Protein AF-A0A150GTZ2-F1 (afdb_monomer)

Mean predicted aligned error: 16.06 Å

InterPro domains:
  IPR003690 Transcription termination factor, mitochondrial/chloroplastic [PF02536] (128-217)
  IPR003690 Transcription termination factor, mitochondrial/chloroplastic [PTHR13068] (39-203)
  IPR003690 Transcription termination factor, mitochondrial/chloroplastic [SM00733] (69-99)
  IPR003690 Transcription termination factor, mitochondrial/chloroplastic [SM00733] (104-136)
  IPR003690 Transcription termination factor, mitochondrial/chloroplastic [SM00733] (141-172)
  IPR003690 Transcription termination factor, mitochondrial/chloroplastic [SM00733] (177-204)
  IPR038538 MTERF superfamily, mitochondrial/chloroplastic [G3DSA:1.25.70.10] (48-223)

Structure (mmCIF, N/CA/C/O backbone):
data_AF-A0A150GTZ2-F1
#
_entry.id   AF-A0A150GTZ2-F1
#
loop_
_atom_site.group_PDB
_atom_site.id
_atom_site.type_symbol
_atom_site.label_atom_id
_atom_site.label_alt_id
_atom_site.label_comp_id
_atom_site.label_asym_id
_atom_site.label_entity_id
_atom_site.label_seq_id
_atom_site.pdbx_PDB_ins_code
_atom_site.Cartn_x
_atom_site.Cartn_y
_atom_site.Cartn_z
_atom_site.occupancy
_atom_site.B_iso_or_equiv
_atom_site.auth_seq_id
_atom_site.auth_comp_id
_atom_site.auth_asym_id
_atom_site.auth_atom_id
_atom_site.pdbx_PDB_model_num
ATOM 1 N N . MET A 1 1 ? -29.616 -36.950 -28.180 1.00 41.72 1 MET A N 1
ATOM 2 C CA . MET A 1 1 ? -28.904 -37.175 -29.461 1.00 41.72 1 MET A CA 1
ATOM 3 C C . MET A 1 1 ? -29.553 -36.299 -30.529 1.00 41.72 1 MET A C 1
ATOM 5 O O . MET A 1 1 ? -30.746 -36.069 -30.401 1.00 41.72 1 MET A O 1
ATOM 9 N N . ALA A 1 2 ? -28.769 -35.844 -31.521 1.00 36.00 2 ALA A N 1
ATOM 10 C CA . ALA A 1 2 ? -29.006 -34.748 -32.490 1.00 36.00 2 ALA A CA 1
ATOM 11 C C . ALA A 1 2 ? -28.801 -33.350 -31.868 1.00 36.00 2 ALA A C 1
ATOM 13 O O . ALA A 1 2 ? -29.573 -32.945 -31.013 1.00 36.00 2 ALA A O 1
ATOM 14 N N . SER A 1 3 ? -27.731 -32.579 -32.100 1.00 33.56 3 SER A N 1
ATOM 15 C CA . SER A 1 3 ? -26.780 -32.418 -33.217 1.00 33.56 3 SER A CA 1
ATOM 16 C C . SER A 1 3 ? -27.424 -31.994 -34.533 1.00 33.56 3 SER A C 1
ATOM 18 O O . SER A 1 3 ? -27.755 -32.841 -35.354 1.00 33.56 3 SER A O 1
ATOM 20 N N . THR A 1 4 ? -27.518 -30.679 -34.740 1.00 39.00 4 THR A N 1
ATOM 21 C CA . THR A 1 4 ? -27.472 -30.054 -36.068 1.00 39.00 4 THR A CA 1
ATOM 22 C C . THR A 1 4 ? -26.803 -28.690 -35.964 1.00 39.00 4 THR A C 1
ATOM 24 O O . THR A 1 4 ? -27.296 -27.763 -35.325 1.00 39.00 4 THR A O 1
ATOM 27 N N . SER A 1 5 ? -25.639 -28.618 -36.594 1.00 36.94 5 SER A N 1
ATOM 28 C CA . SER A 1 5 ? -24.871 -27.436 -36.947 1.00 36.94 5 SER A CA 1
ATOM 29 C C . SER A 1 5 ? -25.515 -26.713 -38.136 1.00 36.94 5 SER A C 1
ATOM 31 O O . SER A 1 5 ? -26.018 -27.345 -39.060 1.00 36.94 5 SER A O 1
ATOM 33 N N . GLY A 1 6 ? -25.449 -25.381 -38.146 1.00 34.56 6 GLY A N 1
ATOM 34 C CA . GLY A 1 6 ? -25.858 -24.553 -39.280 1.00 34.56 6 GLY A CA 1
ATOM 35 C C . GLY A 1 6 ? -25.110 -23.225 -39.263 1.00 34.56 6 GLY A C 1
ATOM 36 O O . GLY A 1 6 ? -25.445 -22.329 -38.496 1.00 34.56 6 GLY A O 1
ATOM 37 N N . ARG A 1 7 ? -24.049 -23.133 -40.071 1.00 36.28 7 ARG A N 1
ATOM 38 C CA . ARG A 1 7 ? -23.299 -21.901 -40.362 1.00 36.28 7 ARG A CA 1
ATOM 39 C C . ARG A 1 7 ? -24.082 -21.067 -41.372 1.00 36.28 7 ARG A C 1
ATOM 41 O O . ARG A 1 7 ? -24.625 -21.662 -42.291 1.00 36.28 7 ARG A O 1
ATOM 48 N N . CYS A 1 8 ? -24.012 -19.740 -41.267 1.00 30.05 8 CYS A N 1
ATOM 49 C CA . CYS A 1 8 ? -24.006 -18.794 -42.393 1.00 30.05 8 CYS A CA 1
ATOM 50 C C . CYS A 1 8 ? -23.767 -17.375 -41.847 1.00 30.05 8 CYS A C 1
ATOM 52 O O . CYS A 1 8 ? -24.656 -16.813 -41.222 1.00 30.05 8 CYS A O 1
ATOM 54 N N . SER A 1 9 ? -22.595 -16.784 -42.098 1.00 36.56 9 SER A N 1
ATOM 55 C CA . SER A 1 9 ? -22.432 -15.324 -42.076 1.00 36.56 9 SER A CA 1
ATOM 56 C C . SER A 1 9 ? -21.610 -14.906 -43.284 1.00 36.56 9 SER A C 1
ATOM 58 O O . SER A 1 9 ? -20.526 -15.431 -43.536 1.00 36.56 9 SER A O 1
ATOM 60 N N . ALA A 1 10 ? -22.227 -14.024 -44.060 1.00 36.97 10 ALA A N 1
ATOM 61 C CA . ALA A 1 10 ? -21.852 -13.605 -45.392 1.00 36.97 10 ALA A CA 1
ATOM 62 C C . ALA A 1 10 ? -20.590 -12.733 -45.409 1.00 36.97 10 ALA A C 1
ATOM 64 O O . ALA A 1 10 ? -20.382 -11.880 -44.547 1.00 36.97 10 ALA A O 1
ATOM 65 N N . ALA A 1 11 ? -19.779 -12.940 -46.445 1.00 34.69 11 ALA A N 1
ATOM 66 C CA . ALA A 1 11 ? -18.691 -12.063 -46.837 1.00 34.69 11 ALA A CA 1
ATOM 67 C C . ALA A 1 11 ? -19.258 -10.755 -47.412 1.00 34.69 11 ALA A C 1
ATOM 69 O O . ALA A 1 11 ? -20.099 -10.783 -48.310 1.00 34.69 11 ALA A O 1
ATOM 70 N N . VAL A 1 12 ? -18.783 -9.615 -46.911 1.00 35.97 12 VAL A N 1
ATOM 71 C CA . VAL A 1 12 ? -19.075 -8.295 -47.482 1.00 35.97 12 VAL A CA 1
ATOM 72 C C . VAL A 1 12 ? -17.935 -7.907 -48.419 1.00 35.97 12 VAL A C 1
ATOM 74 O O . VAL A 1 12 ? -16.765 -7.900 -48.037 1.00 35.97 12 VAL A O 1
ATOM 77 N N . ALA A 1 13 ? -18.306 -7.626 -49.665 1.00 33.53 13 ALA A N 1
ATOM 78 C CA . ALA A 1 13 ? -17.432 -7.222 -50.753 1.00 33.53 13 ALA A CA 1
ATOM 79 C C . ALA A 1 13 ? -16.906 -5.787 -50.571 1.00 33.53 13 ALA A C 1
ATOM 81 O O . ALA A 1 13 ? -17.650 -4.879 -50.203 1.00 33.53 13 ALA A O 1
ATOM 82 N N . VAL A 1 14 ? -15.627 -5.584 -50.892 1.00 36.69 14 VAL A N 1
ATOM 83 C CA . VAL A 1 14 ? -14.976 -4.270 -51.001 1.00 36.69 14 VAL A CA 1
ATOM 84 C C . VAL A 1 14 ? -14.947 -3.859 -52.477 1.00 36.69 14 VAL A C 1
ATOM 86 O O . VAL A 1 14 ? -14.470 -4.650 -53.297 1.00 36.69 14 VAL A O 1
ATOM 89 N N . PRO A 1 15 ? -15.384 -2.646 -52.856 1.00 37.16 15 PRO A N 1
ATOM 90 C CA . PRO A 1 15 ? -15.181 -2.153 -54.209 1.00 37.16 15 PRO A CA 1
ATOM 91 C C . PRO A 1 15 ? -13.815 -1.462 -54.356 1.00 37.16 15 PRO A C 1
ATOM 93 O O . PRO A 1 15 ? -13.430 -0.601 -53.566 1.00 37.16 15 PRO A O 1
ATOM 96 N N . ARG A 1 16 ? -13.094 -1.840 -55.418 1.00 38.47 16 ARG A N 1
ATOM 97 C CA . ARG A 1 16 ? -11.964 -1.097 -56.004 1.00 38.47 16 ARG A CA 1
ATOM 98 C C . ARG A 1 16 ? -12.474 0.142 -56.751 1.00 38.47 16 ARG A C 1
ATOM 100 O O . ARG A 1 16 ? -13.572 0.094 -57.304 1.00 38.47 16 ARG A O 1
ATOM 107 N N . PRO A 1 17 ? -11.599 1.138 -56.960 1.00 37.97 17 PRO A N 1
ATOM 108 C CA . PRO A 1 17 ? -11.513 1.710 -58.299 1.00 37.97 17 PRO A CA 1
ATOM 109 C C . PRO A 1 17 ? -10.085 1.773 -58.866 1.00 37.97 17 PRO A C 1
ATOM 111 O O . PRO A 1 17 ? -9.093 1.969 -58.166 1.00 37.97 17 PRO A O 1
ATOM 114 N N . LEU A 1 18 ? -10.053 1.576 -60.184 1.00 34.22 18 LEU A N 1
ATOM 115 C CA . LEU A 1 18 ? -9.001 1.824 -61.178 1.00 34.22 18 LEU A CA 1
ATOM 116 C C . LEU A 1 18 ? -8.757 3.356 -61.235 1.00 34.22 18 LEU A C 1
ATOM 118 O O . LEU A 1 18 ? -9.706 4.106 -61.056 1.00 34.22 18 LEU A O 1
ATOM 122 N N . GLY A 1 19 ? -7.576 3.958 -61.397 1.00 32.97 19 GLY A N 1
ATOM 123 C CA . GLY A 1 19 ? -6.399 3.623 -62.191 1.00 32.97 19 GLY A CA 1
ATOM 124 C C . GLY A 1 19 ? -6.347 4.548 -63.416 1.00 32.97 19 GLY A C 1
ATOM 125 O O . GLY A 1 19 ? -7.017 4.226 -64.378 1.00 32.97 19 GLY A O 1
ATOM 126 N N . HIS A 1 20 ? -5.567 5.645 -63.413 1.00 34.81 20 HIS A N 1
ATOM 127 C CA . HIS A 1 20 ? -5.185 6.381 -64.638 1.00 34.81 20 HIS A CA 1
ATOM 128 C C . HIS A 1 20 ? -3.816 7.097 -64.514 1.00 34.81 20 HIS A C 1
ATOM 130 O O . HIS A 1 20 ? -3.659 8.074 -63.792 1.00 34.81 20 HIS A O 1
ATOM 136 N N . SER A 1 21 ? -2.842 6.529 -65.236 1.00 32.56 21 SER A N 1
ATOM 137 C CA . SER A 1 21 ? -1.736 7.105 -66.030 1.00 32.56 21 SER A CA 1
ATOM 138 C C . SER A 1 21 ? -1.198 8.532 -65.781 1.00 32.56 21 SER A C 1
ATOM 140 O O . SER A 1 21 ? -1.854 9.524 -66.076 1.00 32.56 21 SER A O 1
ATOM 142 N N . ALA A 1 22 ? 0.092 8.561 -65.422 1.00 35.53 22 ALA A N 1
ATOM 143 C CA . ALA A 1 22 ? 1.221 9.342 -65.959 1.00 35.53 22 ALA A CA 1
ATOM 144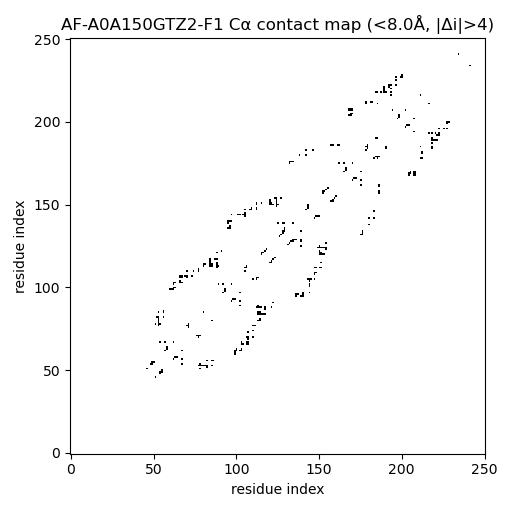 C C . ALA A 1 22 ? 0.999 10.721 -66.618 1.00 35.53 22 ALA A C 1
ATOM 146 O O . ALA A 1 22 ? 0.374 10.820 -67.669 1.00 35.53 22 ALA A O 1
ATOM 147 N N . PHE A 1 23 ? 1.752 11.721 -66.138 1.00 30.48 23 PHE A N 1
ATOM 148 C CA . PHE A 1 23 ? 2.414 12.703 -67.005 1.00 30.48 23 PHE A CA 1
ATOM 149 C C . PHE A 1 23 ? 3.757 13.143 -66.401 1.00 30.48 23 PHE A C 1
ATOM 151 O O . PHE A 1 23 ? 3.827 13.676 -65.296 1.00 30.48 23 PHE A O 1
ATOM 158 N N . SER A 1 24 ? 4.827 12.881 -67.148 1.00 36.16 24 SER A N 1
ATOM 159 C CA . SER A 1 24 ? 6.196 13.329 -66.894 1.00 36.16 24 SER A CA 1
ATOM 160 C C . SER A 1 24 ? 6.373 14.744 -67.442 1.00 36.16 24 SER A C 1
ATOM 162 O O . SER A 1 24 ? 6.012 14.983 -68.593 1.00 36.16 24 SER A O 1
ATOM 164 N N . ARG A 1 25 ? 6.951 15.667 -66.663 1.00 36.06 25 ARG A N 1
ATOM 165 C CA . ARG A 1 25 ? 7.598 16.881 -67.185 1.00 36.06 25 ARG A CA 1
ATOM 166 C C . ARG A 1 25 ? 8.760 17.297 -66.286 1.00 36.06 25 ARG A C 1
ATOM 168 O O . ARG A 1 25 ? 8.572 17.848 -65.207 1.00 36.06 25 ARG A O 1
ATOM 175 N N . SER A 1 26 ? 9.960 17.041 -66.788 1.00 34.59 26 SER A N 1
ATOM 176 C CA . SER A 1 26 ? 11.214 17.648 -66.356 1.00 34.59 26 SER A CA 1
ATOM 177 C C . SER A 1 26 ? 11.210 19.148 -66.664 1.00 34.59 26 SER A C 1
ATOM 179 O O . SER A 1 26 ? 10.893 19.536 -67.789 1.00 34.59 26 SER A O 1
ATOM 181 N N . VAL A 1 27 ? 11.625 19.981 -65.706 1.00 38.03 27 VAL A N 1
ATOM 182 C CA . VAL A 1 27 ? 12.077 21.361 -65.951 1.00 38.03 27 VAL A CA 1
ATOM 183 C C . VAL A 1 27 ? 13.377 21.590 -65.171 1.00 38.03 27 VAL A C 1
ATOM 185 O O . VAL A 1 27 ? 13.519 21.161 -64.030 1.00 38.03 27 VAL A O 1
ATOM 188 N N . LEU A 1 28 ? 14.330 22.193 -65.879 1.00 31.36 28 LEU A N 1
ATOM 189 C CA . LEU A 1 28 ? 15.757 22.407 -65.608 1.00 31.36 28 LEU A CA 1
ATOM 190 C C . LEU A 1 28 ? 16.074 23.373 -64.433 1.00 31.36 28 LEU A C 1
ATOM 192 O O . LEU A 1 28 ? 15.177 24.067 -63.957 1.00 31.36 28 LEU A O 1
ATOM 196 N N . PRO A 1 29 ? 17.348 23.433 -63.973 1.00 41.41 29 PRO A N 1
ATOM 197 C CA . PRO A 1 29 ? 17.761 24.090 -62.730 1.00 41.41 29 PRO A CA 1
ATOM 198 C C . PRO A 1 29 ? 18.139 25.571 -62.910 1.00 41.41 29 PRO A C 1
ATOM 200 O O . PRO A 1 29 ? 18.517 25.993 -64.001 1.00 41.41 29 PRO A O 1
ATOM 203 N N . LEU A 1 30 ? 18.125 26.339 -61.812 1.00 31.08 30 LEU A N 1
ATOM 204 C CA . LEU A 1 30 ? 18.704 27.688 -61.720 1.00 31.08 30 LEU A CA 1
ATOM 205 C C . LEU A 1 30 ? 19.469 27.899 -60.391 1.00 31.08 30 LEU A C 1
ATOM 207 O O . LEU A 1 30 ? 19.269 27.134 -59.446 1.00 31.08 30 LEU A O 1
ATOM 211 N N . PRO A 1 31 ? 20.402 28.873 -60.337 1.00 38.00 31 PRO A N 1
ATOM 212 C CA . PRO A 1 31 ? 21.655 28.739 -59.600 1.00 38.00 31 PRO A CA 1
ATOM 213 C C . PRO A 1 31 ? 21.717 29.519 -58.278 1.00 38.00 31 PRO A C 1
ATOM 215 O O . PRO A 1 31 ? 21.042 30.523 -58.092 1.00 38.00 31 PRO A O 1
ATOM 218 N N . GLY A 1 32 ? 22.666 29.100 -57.433 1.00 32.00 32 GLY A N 1
ATOM 219 C CA . GLY A 1 32 ? 23.564 30.000 -56.703 1.00 32.00 32 GLY A CA 1
ATOM 220 C C . GLY A 1 32 ? 23.032 30.734 -55.467 1.00 32.00 32 GLY A C 1
ATOM 221 O O . GLY A 1 32 ? 22.370 31.756 -55.573 1.00 32.00 32 GLY A O 1
ATOM 222 N N . SER A 1 33 ? 23.518 30.306 -54.297 1.00 32.78 33 SER A N 1
ATOM 223 C CA . SER A 1 33 ? 24.308 31.131 -53.357 1.00 32.78 33 SER A CA 1
ATOM 224 C C . SER A 1 33 ? 23.949 30.875 -51.889 1.00 32.78 33 SER A C 1
ATOM 226 O O . SER A 1 33 ? 22.917 31.292 -51.375 1.00 32.78 33 SER A O 1
ATOM 228 N N . SER A 1 34 ? 24.869 30.178 -51.223 1.00 37.53 34 SER A N 1
ATOM 229 C CA . SER A 1 34 ? 25.405 30.486 -49.897 1.00 37.53 34 SER A CA 1
ATOM 230 C C . SER A 1 34 ? 24.489 31.156 -48.867 1.00 37.53 34 SER A C 1
ATOM 232 O O . SER A 1 34 ? 24.377 32.378 -48.811 1.00 37.53 34 SER A O 1
ATOM 234 N N . ARG A 1 35 ? 24.038 30.356 -47.896 1.00 33.72 35 ARG A N 1
ATOM 235 C CA . ARG A 1 35 ? 24.375 30.534 -46.468 1.00 33.72 35 ARG A CA 1
ATOM 236 C C . ARG A 1 35 ? 23.863 29.330 -45.686 1.00 33.72 35 ARG A C 1
ATOM 238 O O . ARG A 1 35 ? 22.714 29.281 -45.260 1.00 33.72 35 ARG A O 1
ATOM 245 N N . SER A 1 36 ? 24.758 28.366 -45.485 1.00 33.53 36 SER A N 1
ATOM 246 C CA . SER A 1 36 ? 24.580 27.307 -44.498 1.00 33.53 36 SER A CA 1
ATOM 247 C C . SER A 1 36 ? 24.534 27.952 -43.109 1.00 33.53 36 SER A C 1
ATOM 249 O O . SER A 1 36 ? 25.564 28.229 -42.500 1.00 33.53 36 SER A O 1
ATOM 251 N N . ARG A 1 37 ? 23.332 28.265 -42.615 1.00 35.53 37 ARG A N 1
ATOM 252 C CA . ARG A 1 37 ? 23.093 28.323 -41.173 1.00 35.53 37 ARG A CA 1
ATOM 253 C C . ARG A 1 37 ? 22.715 26.917 -40.768 1.00 35.53 37 ARG A C 1
ATOM 255 O O . ARG A 1 37 ? 21.551 26.532 -40.795 1.00 35.53 37 ARG A O 1
ATOM 262 N N . GLN A 1 38 ? 23.746 26.151 -40.453 1.00 41.22 38 GLN A N 1
ATOM 263 C CA . GLN A 1 38 ? 23.625 24.862 -39.810 1.00 41.22 38 GLN A CA 1
ATOM 264 C C . GLN A 1 38 ? 23.049 25.119 -38.416 1.00 41.22 38 GLN A C 1
ATOM 2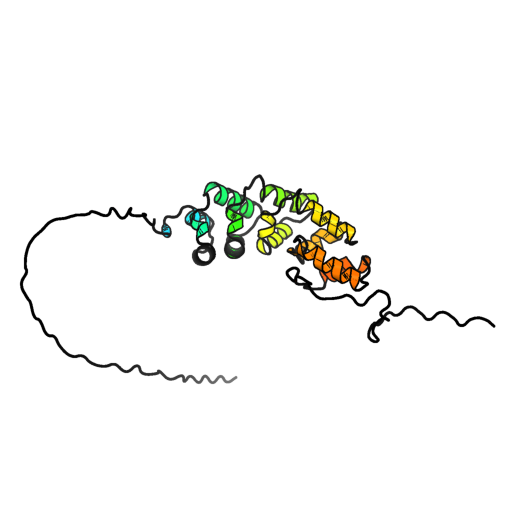66 O O . GLN A 1 38 ? 23.759 25.392 -37.453 1.00 41.22 38 GLN A O 1
ATOM 271 N N . LEU A 1 39 ? 21.721 25.128 -38.336 1.00 41.09 39 LEU A N 1
ATOM 272 C CA . LEU A 1 39 ? 21.021 24.915 -37.085 1.00 41.09 39 LEU A CA 1
ATOM 273 C C . LEU A 1 39 ? 21.366 23.484 -36.689 1.00 41.09 39 LEU A C 1
ATOM 275 O O . LEU A 1 39 ? 20.819 22.527 -37.233 1.00 41.09 39 LEU A O 1
ATOM 279 N N . CYS A 1 40 ? 22.342 23.343 -35.796 1.00 31.61 40 CYS A N 1
ATOM 280 C CA . CYS A 1 40 ? 22.576 22.105 -35.079 1.00 31.61 40 CYS A CA 1
ATOM 281 C C . CYS A 1 40 ? 21.308 21.811 -34.272 1.00 31.61 40 CYS A C 1
ATOM 283 O O . CYS A 1 40 ? 21.186 22.217 -33.118 1.00 31.61 40 CYS A O 1
ATOM 285 N N . CYS A 1 41 ? 20.339 21.128 -34.882 1.00 34.62 41 CYS A N 1
ATOM 286 C CA . CYS A 1 41 ? 19.357 20.370 -34.132 1.00 34.62 41 CYS A CA 1
ATOM 287 C C . CYS A 1 41 ? 20.169 19.345 -33.349 1.00 34.62 41 CYS A C 1
ATOM 289 O O . CYS A 1 41 ? 20.661 18.372 -33.922 1.00 34.62 41 CYS A O 1
ATOM 291 N N . GLY A 1 42 ? 20.390 19.618 -32.062 1.00 35.53 42 GLY A N 1
ATOM 292 C CA . GLY A 1 42 ? 20.946 18.643 -31.143 1.00 35.53 42 GLY A CA 1
ATOM 293 C C . GLY A 1 42 ? 20.114 17.382 -31.287 1.00 35.53 42 GLY A C 1
ATOM 294 O O . GLY A 1 42 ? 18.933 17.374 -30.946 1.00 35.53 42 GLY A O 1
ATOM 295 N N . ALA A 1 43 ? 20.710 16.352 -31.881 1.00 39.47 43 ALA A N 1
ATOM 296 C CA . ALA A 1 43 ? 20.108 15.043 -31.967 1.00 39.47 43 ALA A CA 1
ATOM 297 C C . ALA A 1 43 ?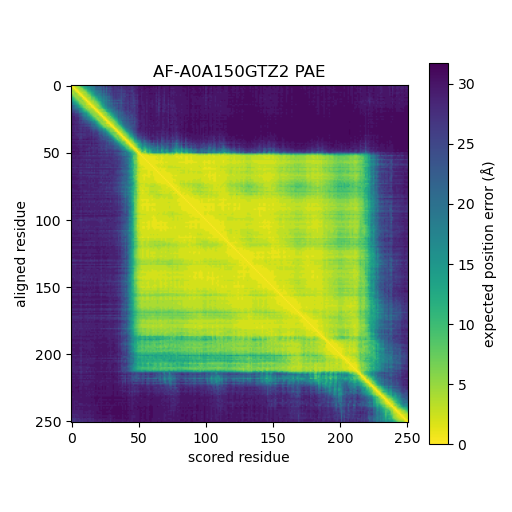 19.948 14.554 -30.528 1.00 39.47 43 ALA A C 1
ATOM 299 O O . ALA A 1 43 ? 20.885 14.019 -29.933 1.00 39.47 43 ALA A O 1
ATOM 300 N N . PHE A 1 44 ? 18.769 14.776 -29.949 1.00 36.69 44 PHE A N 1
ATOM 301 C CA . PHE A 1 44 ? 18.322 13.995 -28.814 1.00 36.69 44 PHE A CA 1
ATOM 302 C C . PHE A 1 44 ? 18.259 12.569 -29.343 1.00 36.69 44 PHE A C 1
ATOM 304 O O . PHE A 1 44 ? 17.337 12.200 -30.068 1.00 36.69 44 PHE A O 1
ATOM 311 N N . LYS A 1 45 ? 19.321 11.802 -29.086 1.00 35.50 45 LYS A N 1
ATOM 312 C CA . LYS A 1 45 ? 19.357 10.373 -29.361 1.00 35.50 45 LYS A CA 1
ATOM 313 C C . LYS A 1 45 ? 18.248 9.768 -28.512 1.00 35.50 45 LYS A C 1
ATOM 315 O O . LYS A 1 45 ? 18.450 9.498 -27.332 1.00 35.50 45 LYS A O 1
ATOM 320 N N . THR A 1 46 ? 17.066 9.592 -29.087 1.00 45.56 46 THR A N 1
ATOM 321 C CA . THR A 1 46 ? 16.086 8.674 -28.533 1.00 45.56 46 THR A CA 1
ATOM 322 C C . THR A 1 46 ? 16.729 7.301 -28.644 1.00 45.56 46 THR A C 1
ATOM 324 O O . THR A 1 46 ? 16.857 6.734 -29.728 1.00 45.56 46 THR A O 1
ATOM 327 N N . GLN A 1 47 ? 17.261 6.800 -27.528 1.00 42.75 47 GLN A N 1
ATOM 328 C CA . GLN A 1 47 ? 17.650 5.401 -27.481 1.00 42.75 47 GLN A CA 1
ATOM 329 C C . GLN A 1 47 ? 16.401 4.573 -27.805 1.00 42.75 47 GLN A C 1
ATOM 331 O O . GLN A 1 47 ? 15.318 4.914 -27.313 1.00 42.75 47 GLN A O 1
ATOM 336 N N . PRO A 1 48 ? 16.505 3.526 -28.642 1.00 49.19 48 PRO A N 1
ATOM 337 C CA . PRO A 1 48 ? 15.386 2.628 -28.874 1.00 49.19 48 PRO A CA 1
ATOM 338 C C . PRO A 1 48 ? 14.855 2.156 -27.518 1.00 49.19 48 PRO A C 1
ATOM 340 O O . PRO A 1 48 ? 15.634 1.751 -26.656 1.00 49.19 48 PRO A O 1
ATOM 343 N N . VAL A 1 49 ? 13.537 2.208 -27.309 1.00 54.31 49 VAL A N 1
ATOM 344 C CA . VAL A 1 49 ? 12.878 1.822 -26.041 1.00 54.31 49 VAL A CA 1
ATOM 345 C C . VAL A 1 49 ? 13.220 0.376 -25.630 1.00 54.31 49 VAL A C 1
ATOM 347 O O . VAL A 1 49 ? 13.037 -0.015 -24.481 1.00 54.31 49 VAL A O 1
ATOM 350 N N . GLU A 1 50 ? 13.735 -0.438 -26.552 1.00 57.97 50 GLU A N 1
ATOM 351 C CA . GLU A 1 50 ? 14.253 -1.794 -26.324 1.00 57.97 50 GLU A CA 1
ATOM 352 C C . GLU A 1 50 ? 15.567 -1.842 -25.529 1.00 57.97 50 GLU A C 1
ATOM 354 O O . GLU A 1 50 ? 15.818 -2.830 -24.850 1.00 57.97 50 GLU A O 1
ATOM 359 N N . SER A 1 51 ? 16.375 -0.779 -25.538 1.00 73.88 51 SER A N 1
ATOM 360 C CA . SER A 1 51 ? 17.668 -0.720 -24.837 1.00 73.88 51 SER A CA 1
ATOM 361 C C . SER A 1 51 ? 17.599 -0.053 -23.458 1.00 73.88 51 SER A C 1
ATOM 363 O O . SER A 1 51 ? 18.635 0.155 -22.830 1.00 73.88 51 SER A O 1
ATOM 365 N N . ASN A 1 52 ? 16.408 0.323 -22.979 1.00 90.31 52 ASN A N 1
ATOM 366 C CA . ASN A 1 52 ? 16.277 1.025 -21.704 1.00 90.31 52 ASN A CA 1
ATOM 367 C C . ASN A 1 52 ? 16.563 0.075 -20.516 1.00 90.31 52 ASN A C 1
ATOM 369 O O . ASN A 1 52 ? 15.931 -0.982 -20.420 1.00 90.31 52 ASN A O 1
ATOM 373 N N . PRO A 1 53 ? 17.468 0.437 -19.587 1.00 93.69 53 PRO A N 1
ATOM 374 C CA . PRO A 1 53 ? 17.865 -0.451 -18.496 1.00 93.69 53 PRO A CA 1
ATOM 375 C C . PRO A 1 53 ? 16.743 -0.687 -17.476 1.00 93.69 53 PRO A C 1
ATOM 377 O O . PRO A 1 53 ? 16.664 -1.775 -16.916 1.00 93.69 53 PRO A O 1
ATOM 380 N N . VAL A 1 54 ? 15.838 0.281 -17.277 1.00 95.50 54 VAL A N 1
ATOM 381 C CA . VAL A 1 54 ? 14.651 0.093 -16.431 1.00 95.50 54 VAL A CA 1
ATOM 382 C C . VAL A 1 54 ? 13.742 -0.951 -17.063 1.00 95.50 54 VAL A C 1
ATOM 384 O O . VAL A 1 54 ? 13.384 -1.913 -16.397 1.00 95.50 54 VAL A O 1
ATOM 387 N N . ARG A 1 55 ? 13.437 -0.827 -18.364 1.00 95.62 55 ARG A N 1
ATOM 388 C CA . ARG A 1 55 ? 12.649 -1.841 -19.086 1.00 95.62 55 ARG A CA 1
ATOM 389 C C . ARG A 1 55 ? 13.259 -3.227 -18.924 1.00 95.62 55 ARG A C 1
ATOM 391 O O . ARG A 1 55 ? 12.545 -4.171 -18.601 1.00 95.62 55 ARG A O 1
ATOM 398 N N . LYS A 1 56 ? 14.571 -3.334 -19.146 1.00 95.12 56 LYS A N 1
ATOM 399 C CA . LYS A 1 56 ? 15.299 -4.595 -19.033 1.00 95.12 56 LYS A CA 1
ATOM 400 C C . LYS A 1 56 ? 15.128 -5.226 -17.646 1.00 95.12 56 LYS A C 1
ATOM 402 O O . LYS A 1 56 ? 14.784 -6.396 -17.584 1.00 95.12 56 LYS A O 1
ATOM 407 N N . ALA A 1 57 ? 15.251 -4.450 -16.567 1.00 96.31 57 ALA A N 1
ATOM 408 C CA . ALA A 1 57 ? 15.089 -4.953 -15.199 1.00 96.31 57 ALA A CA 1
ATOM 409 C C . ALA A 1 57 ? 13.737 -5.655 -14.968 1.00 96.31 57 ALA A C 1
ATOM 411 O O . ALA A 1 57 ? 13.688 -6.722 -14.363 1.00 96.31 57 ALA A O 1
ATOM 412 N N . PHE A 1 58 ? 12.637 -5.101 -15.492 1.00 96.94 58 PHE A N 1
ATOM 413 C CA . PHE A 1 58 ? 11.318 -5.737 -15.383 1.00 96.94 58 PHE A CA 1
ATOM 414 C C . PHE A 1 58 ? 11.193 -6.992 -16.257 1.00 96.94 58 PHE A C 1
ATOM 416 O O . PHE A 1 58 ? 10.602 -7.983 -15.829 1.00 96.94 58 PHE A O 1
ATOM 423 N N . LEU A 1 59 ? 11.738 -6.969 -17.475 1.00 96.06 59 LEU A N 1
ATOM 424 C CA . LEU A 1 59 ? 11.682 -8.128 -18.371 1.00 96.06 59 LEU A CA 1
ATOM 425 C C . LEU A 1 59 ? 12.543 -9.293 -17.862 1.00 96.06 59 LEU A C 1
ATOM 427 O O . LEU A 1 59 ? 12.109 -10.438 -17.953 1.00 96.06 59 LEU A O 1
ATOM 431 N N . ASP A 1 60 ? 13.712 -9.009 -17.283 1.00 96.12 60 ASP A N 1
ATOM 432 C CA . ASP A 1 60 ? 14.645 -10.015 -16.758 1.00 96.12 60 ASP A CA 1
ATOM 433 C C . ASP A 1 60 ? 14.026 -10.818 -15.599 1.00 96.12 60 ASP A C 1
ATOM 435 O O . ASP A 1 60 ? 14.247 -12.023 -15.492 1.00 96.12 60 ASP A O 1
ATOM 439 N N . ILE A 1 61 ? 13.177 -10.191 -14.775 1.00 96.31 61 ILE A N 1
ATOM 440 C CA . ILE A 1 61 ? 12.419 -10.890 -13.719 1.00 96.31 61 ILE A CA 1
ATOM 441 C C . ILE A 1 61 ? 11.135 -11.571 -14.239 1.00 96.31 61 ILE A C 1
ATOM 443 O O . ILE A 1 61 ? 10.387 -12.182 -13.473 1.00 96.31 61 ILE A O 1
ATOM 447 N N . GLY A 1 62 ? 10.847 -11.459 -15.538 1.00 96.44 62 GLY A N 1
ATOM 448 C CA . GLY A 1 62 ? 9.710 -12.098 -16.196 1.00 96.44 62 GLY A CA 1
ATOM 449 C C . GLY A 1 62 ? 8.395 -11.313 -16.165 1.00 96.44 62 GLY A C 1
ATOM 450 O O . GLY A 1 62 ? 7.340 -11.917 -16.360 1.00 96.44 62 GLY A O 1
ATOM 451 N N . VAL A 1 63 ? 8.408 -9.994 -15.926 1.00 97.25 63 VAL A N 1
ATOM 452 C CA . VAL A 1 63 ? 7.219 -9.157 -16.181 1.00 97.25 63 VAL A CA 1
ATOM 453 C C . VAL A 1 63 ? 6.950 -9.134 -17.686 1.00 97.25 63 VAL A C 1
ATOM 455 O O . VAL A 1 63 ? 7.872 -9.012 -18.492 1.00 97.25 63 VAL A O 1
ATOM 458 N N . SER A 1 64 ? 5.684 -9.267 -18.087 1.00 97.19 64 SER A N 1
ATOM 459 C CA . SER A 1 64 ? 5.338 -9.346 -19.506 1.00 97.19 64 SER A CA 1
ATOM 460 C C . SER A 1 64 ? 5.657 -8.036 -20.239 1.00 97.19 64 SER A C 1
ATOM 462 O O . SER A 1 64 ? 5.480 -6.937 -19.700 1.00 97.19 64 SER A O 1
ATOM 464 N N . SER A 1 65 ? 6.084 -8.130 -21.505 1.00 95.69 65 SER A N 1
ATOM 465 C CA . SER A 1 65 ? 6.308 -6.920 -22.308 1.00 95.69 65 SER A CA 1
ATOM 466 C C . SER A 1 65 ? 5.023 -6.111 -22.488 1.00 95.69 65 SER A C 1
ATOM 468 O O . SER A 1 65 ? 5.109 -4.895 -22.644 1.00 95.69 65 SER A O 1
ATOM 470 N N . ASP A 1 66 ? 3.850 -6.744 -22.460 1.00 95.81 66 ASP A N 1
ATOM 471 C CA . ASP A 1 66 ? 2.563 -6.057 -22.573 1.00 95.81 66 ASP A CA 1
ATOM 472 C C . ASP A 1 66 ? 2.245 -5.225 -21.329 1.00 95.81 66 ASP A C 1
ATOM 474 O O . ASP A 1 66 ? 1.843 -4.064 -21.464 1.00 95.81 66 ASP A O 1
ATOM 478 N N . ASP A 1 67 ? 2.485 -5.770 -20.132 1.00 95.81 67 ASP A N 1
ATOM 479 C CA . ASP A 1 67 ? 2.300 -5.042 -18.874 1.00 95.81 67 ASP A CA 1
ATOM 480 C C . ASP A 1 67 ? 3.259 -3.856 -18.786 1.00 95.81 67 ASP A C 1
ATOM 482 O O . ASP A 1 67 ? 2.835 -2.741 -18.469 1.00 95.81 67 ASP A O 1
ATOM 486 N N . TRP A 1 68 ? 4.526 -4.064 -19.163 1.00 95.88 68 TRP A N 1
ATOM 487 C CA . TRP A 1 68 ? 5.503 -2.984 -19.277 1.00 95.88 68 TRP A CA 1
ATOM 488 C C . TRP A 1 68 ? 5.037 -1.903 -20.258 1.00 95.88 68 TRP A C 1
ATOM 490 O O . TRP A 1 68 ? 4.969 -0.728 -19.901 1.00 95.88 68 TRP A O 1
ATOM 500 N N . ASN A 1 69 ? 4.675 -2.288 -21.486 1.00 95.00 69 ASN A N 1
ATOM 501 C CA . ASN A 1 69 ? 4.245 -1.350 -22.522 1.00 95.00 69 ASN A CA 1
ATOM 502 C C . ASN A 1 69 ? 2.995 -0.572 -22.085 1.00 95.00 69 ASN A C 1
ATOM 504 O O . ASN A 1 69 ? 2.825 0.594 -22.440 1.00 95.00 69 ASN A O 1
ATOM 508 N N . ARG A 1 70 ? 2.092 -1.206 -21.330 1.00 94.31 70 ARG A N 1
ATOM 509 C CA . ARG A 1 70 ? 0.929 -0.539 -20.745 1.00 94.31 70 ARG A CA 1
ATOM 510 C C . ARG A 1 70 ? 1.351 0.477 -19.689 1.00 94.31 70 ARG A C 1
ATOM 512 O O . ARG A 1 70 ? 0.903 1.618 -19.767 1.00 94.31 70 ARG A O 1
ATOM 519 N N . ALA A 1 71 ? 2.207 0.090 -18.749 1.00 94.00 71 ALA A N 1
ATOM 520 C CA . ALA A 1 71 ? 2.686 0.978 -17.697 1.00 94.00 71 ALA A CA 1
ATOM 521 C C . ALA A 1 71 ? 3.473 2.172 -18.257 1.00 94.00 71 ALA A C 1
ATOM 523 O O . ALA A 1 71 ? 3.192 3.304 -17.881 1.00 94.00 71 ALA A O 1
ATOM 524 N N . SER A 1 72 ? 4.366 1.958 -19.228 1.00 94.12 72 SER A N 1
ATOM 525 C CA . SER A 1 72 ? 5.165 3.032 -19.837 1.00 94.12 72 SER A CA 1
ATOM 526 C C . SER A 1 72 ? 4.326 4.044 -20.624 1.00 94.12 72 SER A C 1
ATOM 528 O O . SER A 1 72 ? 4.735 5.189 -20.785 1.00 94.12 72 SER A O 1
ATOM 530 N N . ARG A 1 73 ? 3.157 3.637 -21.145 1.00 92.19 73 ARG A N 1
ATOM 531 C CA . ARG A 1 73 ? 2.197 4.562 -21.773 1.00 92.19 73 ARG A CA 1
ATOM 532 C C . ARG A 1 73 ? 1.426 5.382 -20.744 1.00 92.19 73 ARG A C 1
ATOM 534 O O . ARG A 1 73 ? 1.110 6.533 -21.021 1.00 92.19 73 ARG A O 1
ATOM 541 N N . LEU A 1 74 ? 1.086 4.778 -19.605 1.00 88.88 74 LEU A N 1
ATOM 542 C CA . LEU A 1 74 ? 0.385 5.459 -18.515 1.00 88.88 74 LEU A CA 1
ATOM 543 C C . LEU A 1 74 ? 1.312 6.431 -17.776 1.00 88.88 74 LEU A C 1
ATOM 545 O O . LEU A 1 74 ? 0.865 7.502 -17.388 1.00 88.88 74 LEU A O 1
ATOM 549 N N . GLU A 1 75 ? 2.589 6.070 -17.639 1.00 91.19 75 GLU A N 1
ATOM 550 C CA . GLU A 1 75 ? 3.619 6.848 -16.956 1.00 91.19 75 GLU A CA 1
ATOM 551 C C . GLU A 1 75 ? 4.911 6.887 -17.796 1.00 91.19 75 GLU A C 1
ATOM 553 O O . GLU A 1 75 ? 5.800 6.046 -17.621 1.00 91.19 75 GLU A O 1
ATOM 558 N N . PRO A 1 76 ? 5.063 7.869 -18.704 1.00 90.75 76 PRO A N 1
ATOM 559 C CA . PRO A 1 76 ? 6.271 8.003 -19.523 1.00 90.75 76 PRO A CA 1
ATOM 560 C C . PRO A 1 76 ? 7.552 8.228 -18.703 1.00 90.75 76 PRO A C 1
ATOM 562 O O . PRO A 1 76 ? 8.639 7.840 -19.135 1.00 90.75 76 PRO A O 1
ATOM 565 N N . GLU A 1 77 ? 7.433 8.809 -17.501 1.00 90.69 77 GLU A N 1
ATOM 566 C CA . GLU A 1 77 ? 8.557 9.043 -16.584 1.00 90.69 77 GLU A CA 1
ATOM 567 C C . GLU A 1 77 ? 9.224 7.749 -16.102 1.00 90.69 77 GLU A C 1
ATOM 569 O O . GLU A 1 77 ? 10.394 7.785 -15.719 1.00 90.69 77 GLU A O 1
ATOM 574 N N . LEU A 1 78 ? 8.544 6.600 -16.187 1.00 91.75 78 LEU A N 1
ATOM 575 C CA . LEU A 1 78 ? 9.088 5.289 -15.824 1.00 91.75 78 LEU A CA 1
ATOM 576 C C . LEU A 1 78 ? 10.427 4.993 -16.527 1.00 91.75 78 LEU A C 1
ATOM 578 O O . LEU A 1 78 ? 11.320 4.390 -15.938 1.00 91.75 78 LEU A O 1
ATOM 582 N N . LEU A 1 79 ? 10.606 5.477 -17.763 1.00 90.62 79 LEU A N 1
ATOM 583 C CA . LEU A 1 79 ? 11.844 5.315 -18.541 1.00 90.62 79 LEU A CA 1
ATOM 584 C C . LEU A 1 79 ? 13.046 6.078 -17.963 1.00 90.62 79 LEU A C 1
ATOM 586 O O . LEU A 1 79 ? 14.183 5.784 -18.333 1.00 90.62 79 LEU A O 1
ATOM 590 N N . SER A 1 80 ? 12.793 7.057 -17.095 1.00 92.94 80 SER A N 1
ATOM 591 C CA . SER A 1 80 ? 13.798 7.925 -16.471 1.00 92.94 80 SER A CA 1
ATOM 592 C C . SER A 1 80 ? 14.111 7.556 -15.020 1.00 92.94 80 SER A C 1
ATOM 594 O O . SER A 1 80 ? 14.924 8.220 -14.376 1.00 92.94 80 SER A O 1
ATOM 596 N N . TYR A 1 81 ? 13.469 6.517 -14.478 1.00 94.19 81 TYR A N 1
ATOM 597 C CA . TYR A 1 81 ? 13.701 6.109 -13.097 1.00 94.19 81 TYR A CA 1
ATOM 598 C C . TYR A 1 81 ? 15.138 5.622 -12.898 1.00 94.19 81 TYR A C 1
ATOM 600 O O . TYR A 1 81 ? 15.743 5.004 -13.773 1.00 94.19 81 TYR A O 1
ATOM 608 N N . GLY A 1 82 ? 15.689 5.899 -11.715 1.00 93.38 82 GLY A N 1
ATOM 609 C CA . GLY A 1 82 ? 17.011 5.411 -11.342 1.00 93.38 82 GLY A CA 1
ATOM 610 C C . GLY A 1 82 ? 17.001 3.889 -11.229 1.00 93.38 82 GLY A C 1
ATOM 611 O O . GLY A 1 82 ? 16.272 3.343 -10.402 1.00 93.38 82 GLY A O 1
ATOM 612 N N . THR A 1 83 ? 17.825 3.220 -12.032 1.00 93.19 83 THR A N 1
ATOM 613 C CA . THR A 1 83 ? 17.907 1.754 -12.107 1.00 93.19 83 THR A CA 1
ATOM 614 C C . THR A 1 83 ? 18.176 1.122 -10.751 1.00 93.19 83 THR A C 1
ATOM 616 O O . THR A 1 83 ? 17.523 0.145 -10.414 1.00 93.19 83 THR A O 1
ATOM 619 N N . GLU A 1 84 ? 19.061 1.703 -9.942 1.00 93.25 84 GLU A N 1
ATOM 620 C CA . GLU A 1 84 ? 19.379 1.208 -8.593 1.00 93.25 84 GLU A CA 1
ATOM 621 C C . GLU A 1 84 ? 18.137 1.117 -7.697 1.00 93.25 84 GLU A C 1
ATOM 623 O O . GLU A 1 84 ? 17.904 0.114 -7.028 1.00 93.25 84 GLU A O 1
ATOM 628 N N . ARG A 1 85 ? 17.279 2.147 -7.725 1.00 94.62 85 ARG A N 1
ATOM 629 C CA . ARG A 1 85 ? 16.043 2.150 -6.927 1.00 94.62 85 ARG A CA 1
ATOM 630 C C . ARG A 1 85 ? 15.048 1.124 -7.439 1.00 94.62 85 ARG A C 1
ATOM 632 O O . ARG A 1 85 ? 14.401 0.460 -6.640 1.00 94.62 85 ARG A O 1
ATOM 639 N N . VAL A 1 86 ? 14.946 0.989 -8.759 1.00 96.50 86 VAL A N 1
ATOM 640 C CA . VAL A 1 86 ? 14.066 -0.002 -9.380 1.00 96.50 86 VAL A CA 1
ATOM 641 C C . VAL A 1 86 ? 14.479 -1.404 -8.942 1.00 96.50 86 VAL A C 1
ATOM 643 O O . VAL A 1 86 ? 13.626 -2.129 -8.442 1.00 96.50 86 VAL A O 1
ATOM 646 N N . HIS A 1 87 ? 15.763 -1.761 -9.042 1.00 96.00 87 HIS A N 1
ATOM 647 C CA . HIS A 1 87 ? 16.252 -3.074 -8.608 1.00 96.00 87 HIS A CA 1
ATOM 648 C C . HIS A 1 87 ? 15.987 -3.315 -7.121 1.00 96.00 87 HIS A C 1
ATOM 650 O O . HIS A 1 87 ? 15.372 -4.324 -6.793 1.00 96.00 87 HIS A O 1
ATOM 656 N N . GLY A 1 88 ? 16.312 -2.361 -6.241 1.00 96.50 88 GLY A N 1
ATOM 657 C CA . GLY A 1 88 ? 16.064 -2.525 -4.804 1.00 96.50 88 GLY A CA 1
ATOM 658 C C . GLY A 1 88 ? 14.584 -2.729 -4.452 1.00 96.50 88 GLY A C 1
ATOM 659 O O . GLY A 1 88 ? 14.251 -3.524 -3.576 1.00 96.50 88 GLY A O 1
ATOM 660 N N . ILE A 1 89 ? 13.663 -2.059 -5.155 1.00 97.81 89 ILE A N 1
ATOM 661 C CA . ILE A 1 89 ? 12.223 -2.296 -4.968 1.00 97.81 89 ILE A CA 1
ATOM 662 C C . ILE A 1 89 ? 11.800 -3.652 -5.553 1.00 97.81 89 ILE A C 1
ATOM 664 O O . ILE A 1 89 ? 10.999 -4.344 -4.931 1.00 97.81 89 ILE A O 1
ATOM 668 N N . LEU A 1 90 ? 12.316 -4.058 -6.718 1.00 97.69 90 LEU A N 1
ATOM 669 C CA . LEU A 1 90 ? 12.000 -5.365 -7.308 1.00 97.69 90 LEU A CA 1
ATOM 670 C C . LEU A 1 90 ? 12.473 -6.516 -6.416 1.00 97.69 90 LEU A C 1
ATOM 672 O O . LEU A 1 90 ? 11.698 -7.438 -6.171 1.00 97.69 90 LEU A O 1
ATOM 676 N N . GLU A 1 91 ? 13.694 -6.432 -5.891 1.00 97.31 91 GLU A N 1
ATOM 677 C CA . GLU A 1 91 ? 14.259 -7.396 -4.944 1.00 97.31 91 GLU A CA 1
ATOM 678 C C . GLU A 1 91 ? 13.383 -7.510 -3.695 1.00 97.31 91 GLU A C 1
ATOM 680 O O . GLU A 1 91 ? 12.926 -8.607 -3.382 1.00 97.31 91 GLU A O 1
ATOM 685 N N . LEU A 1 92 ? 13.019 -6.384 -3.067 1.00 97.38 92 LEU A N 1
ATOM 686 C CA . LEU A 1 92 ? 12.109 -6.375 -1.917 1.00 97.38 92 LEU A CA 1
ATOM 687 C C . LEU A 1 92 ? 10.778 -7.083 -2.221 1.00 97.38 92 LEU A C 1
ATOM 689 O O . LEU A 1 92 ? 10.287 -7.870 -1.411 1.00 97.38 92 LEU A O 1
ATOM 693 N N . LEU A 1 93 ? 10.154 -6.791 -3.366 1.00 97.50 93 LEU A N 1
ATOM 694 C CA . LEU A 1 93 ? 8.863 -7.386 -3.723 1.00 97.50 93 LEU A CA 1
ATOM 695 C C . LEU A 1 93 ? 8.981 -8.895 -3.983 1.00 97.50 93 LEU A C 1
ATOM 697 O O . LEU A 1 93 ? 8.116 -9.661 -3.550 1.00 97.50 93 LEU A O 1
ATOM 701 N N . LEU A 1 94 ? 10.053 -9.333 -4.643 1.00 97.38 94 LEU A N 1
ATOM 702 C CA . LEU A 1 94 ? 10.335 -10.751 -4.872 1.00 97.38 94 LEU A CA 1
ATOM 703 C C . LEU A 1 94 ? 10.622 -11.485 -3.554 1.00 97.38 94 LEU A C 1
ATOM 705 O O . LEU A 1 94 ? 10.064 -12.557 -3.315 1.00 97.38 94 LEU A O 1
ATOM 709 N N . GLU A 1 95 ? 11.409 -10.891 -2.656 1.00 96.69 95 GLU A N 1
ATOM 710 C CA . GLU A 1 95 ? 11.680 -11.424 -1.315 1.00 96.69 95 GLU A CA 1
ATOM 711 C C . GLU A 1 95 ? 10.404 -11.542 -0.478 1.00 96.69 95 GLU A C 1
ATOM 713 O O . GLU A 1 95 ? 10.181 -12.546 0.210 1.00 96.69 95 GLU A O 1
ATOM 718 N N . LEU A 1 96 ? 9.494 -10.572 -0.594 1.00 95.25 96 LEU A N 1
ATOM 719 C CA . LEU A 1 96 ? 8.169 -10.658 0.017 1.00 95.25 96 LEU A CA 1
ATOM 720 C C . LEU A 1 96 ? 7.326 -11.805 -0.535 1.00 95.25 96 LEU A C 1
ATOM 722 O O . LEU A 1 96 ? 6.441 -12.287 0.171 1.00 95.25 96 LEU A O 1
ATOM 726 N N . GLY A 1 97 ? 7.649 -12.313 -1.723 1.00 96.38 97 GLY A N 1
ATOM 727 C CA . GLY A 1 97 ? 6.964 -13.426 -2.372 1.00 96.38 97 GLY A CA 1
ATOM 728 C C . GLY A 1 97 ? 5.947 -12.994 -3.423 1.00 96.38 97 GLY A C 1
ATOM 729 O O . GLY A 1 97 ? 5.086 -13.798 -3.776 1.00 96.38 97 GLY A O 1
ATOM 730 N N . LEU A 1 98 ? 6.014 -11.751 -3.917 1.00 97.69 98 LEU A N 1
ATOM 731 C CA . LEU A 1 98 ? 5.225 -11.348 -5.080 1.00 97.69 98 LEU A CA 1
ATOM 732 C C . LEU A 1 98 ? 5.737 -12.092 -6.314 1.00 97.69 98 LEU A C 1
ATOM 734 O O . LEU A 1 98 ? 6.938 -12.147 -6.577 1.00 97.69 98 LEU A O 1
ATOM 738 N N . THR A 1 99 ? 4.815 -12.637 -7.102 1.00 97.69 99 THR A N 1
ATOM 739 C CA . THR A 1 99 ? 5.159 -13.226 -8.398 1.00 97.69 99 THR A CA 1
ATOM 740 C C . THR A 1 99 ? 5.450 -12.130 -9.425 1.00 97.69 99 THR A C 1
ATOM 742 O O . THR A 1 99 ? 5.022 -10.984 -9.281 1.00 97.69 99 THR A O 1
ATOM 745 N N . ASN A 1 100 ? 6.115 -12.476 -10.525 1.00 96.81 100 ASN A N 1
ATOM 746 C CA . ASN A 1 100 ? 6.299 -11.560 -11.657 1.00 96.81 100 ASN A CA 1
ATOM 747 C C . ASN A 1 100 ? 4.967 -10.998 -12.201 1.00 96.81 100 ASN A C 1
ATOM 749 O O . ASN A 1 100 ? 4.892 -9.830 -12.582 1.00 96.81 100 ASN A O 1
ATOM 753 N N . ARG A 1 101 ? 3.886 -11.784 -12.151 1.00 96.75 101 ARG A N 1
ATOM 754 C CA . ARG A 1 101 ? 2.523 -11.342 -12.475 1.00 96.75 101 ARG A CA 1
ATOM 755 C C . ARG A 1 101 ? 1.992 -10.303 -11.478 1.00 96.75 101 ARG A C 1
ATOM 757 O O . ARG A 1 101 ? 1.364 -9.324 -11.891 1.00 96.75 101 ARG A O 1
ATOM 764 N N . ASP A 1 102 ? 2.234 -10.494 -10.183 1.00 97.12 102 ASP A N 1
ATOM 765 C CA . ASP A 1 102 ? 1.850 -9.519 -9.153 1.00 97.12 102 ASP A CA 1
ATOM 766 C C . ASP A 1 102 ? 2.625 -8.212 -9.329 1.00 97.12 102 ASP A C 1
ATOM 768 O O . ASP A 1 102 ? 2.032 -7.135 -9.297 1.00 97.12 102 ASP A O 1
ATOM 772 N N . ILE A 1 103 ? 3.928 -8.298 -9.611 1.00 98.00 103 ILE A N 1
ATOM 773 C CA . ILE A 1 103 ? 4.776 -7.133 -9.888 1.00 98.00 103 ILE A CA 1
ATOM 774 C C . ILE A 1 103 ? 4.286 -6.388 -11.133 1.00 98.00 103 ILE A C 1
ATOM 776 O O . ILE A 1 103 ? 4.183 -5.165 -11.093 1.00 98.00 103 ILE A O 1
ATOM 780 N N . GLY A 1 104 ? 3.904 -7.089 -12.206 1.00 97.25 104 GLY A N 1
ATOM 781 C CA . GLY A 1 104 ? 3.269 -6.468 -13.375 1.00 97.25 104 GLY A CA 1
ATOM 782 C C . GLY A 1 104 ? 1.967 -5.733 -13.023 1.00 97.25 104 GLY A C 1
ATOM 783 O O . GLY A 1 104 ? 1.728 -4.616 -13.485 1.00 97.25 104 GLY A O 1
ATOM 784 N N . THR A 1 105 ? 1.159 -6.307 -12.126 1.00 96.38 105 THR A N 1
ATOM 785 C CA . THR A 1 105 ? -0.071 -5.671 -11.620 1.00 96.38 105 THR A CA 1
ATOM 786 C C . THR A 1 105 ? 0.239 -4.399 -10.827 1.00 96.38 105 THR A C 1
ATOM 788 O O . THR A 1 105 ? -0.379 -3.358 -11.063 1.00 96.38 105 THR A O 1
ATOM 791 N N . VAL A 1 106 ? 1.226 -4.455 -9.929 1.00 96.81 106 VAL A N 1
ATOM 792 C CA . VAL A 1 106 ? 1.712 -3.303 -9.155 1.00 96.81 106 VAL A CA 1
ATOM 793 C C . VAL A 1 106 ? 2.269 -2.220 -10.079 1.00 96.81 106 VAL A C 1
ATOM 795 O O . VAL A 1 106 ? 1.938 -1.049 -9.906 1.00 96.81 106 VAL A O 1
ATOM 798 N N . LEU A 1 107 ? 3.046 -2.604 -11.093 1.00 96.81 107 LEU A N 1
ATOM 799 C CA . LEU A 1 107 ? 3.628 -1.705 -12.086 1.00 96.81 107 LEU A CA 1
ATOM 800 C C . LEU A 1 107 ? 2.565 -0.927 -12.852 1.00 96.81 107 LEU A C 1
ATOM 802 O O . LEU A 1 107 ? 2.704 0.279 -13.009 1.00 96.81 107 LEU A O 1
ATOM 806 N N . ILE A 1 108 ? 1.492 -1.580 -13.291 1.00 94.81 108 ILE A N 1
ATOM 807 C CA . ILE A 1 108 ? 0.399 -0.892 -13.988 1.00 94.81 108 ILE A CA 1
ATOM 808 C C . ILE A 1 108 ? -0.387 0.010 -13.029 1.00 94.81 108 ILE A C 1
ATOM 810 O O . ILE A 1 108 ? -0.774 1.115 -13.406 1.00 94.81 108 ILE A O 1
ATOM 814 N N . ALA A 1 109 ? -0.666 -0.464 -11.812 1.00 92.75 109 ALA A N 1
ATOM 815 C CA . ALA A 1 109 ? -1.522 0.245 -10.862 1.00 92.75 109 ALA A CA 1
ATOM 816 C C . ALA A 1 109 ? -0.830 1.452 -10.212 1.00 92.75 109 ALA A C 1
ATOM 818 O O . ALA A 1 109 ? -1.482 2.455 -9.922 1.00 92.75 109 ALA A O 1
ATOM 819 N N . PHE A 1 110 ? 0.473 1.350 -9.951 1.00 94.06 110 PHE A N 1
ATOM 820 C CA . PHE A 1 110 ? 1.254 2.382 -9.282 1.00 94.06 110 PHE A CA 1
ATOM 821 C C . PHE A 1 110 ? 2.739 2.309 -9.693 1.00 94.06 110 PHE A C 1
ATOM 823 O O . PHE A 1 110 ? 3.582 1.911 -8.884 1.00 94.06 110 PHE A O 1
ATOM 830 N N . PRO A 1 111 ? 3.089 2.746 -10.924 1.00 94.19 111 PRO A N 1
ATOM 831 C CA . PRO A 1 111 ? 4.472 2.733 -11.419 1.00 94.19 111 PRO A CA 1
ATOM 832 C C . PRO A 1 111 ? 5.442 3.461 -10.479 1.00 94.19 111 PRO A C 1
ATOM 834 O O . PRO A 1 111 ? 6.586 3.061 -10.289 1.00 94.19 111 PRO A O 1
ATOM 837 N N . GLN A 1 112 ? 4.942 4.501 -9.817 1.00 93.25 112 GLN A N 1
ATOM 838 C CA . GLN A 1 112 ? 5.666 5.340 -8.868 1.00 93.25 112 GLN A CA 1
ATOM 839 C C . GLN A 1 112 ? 6.234 4.565 -7.660 1.00 93.25 112 GLN A C 1
ATOM 841 O O . GLN A 1 112 ? 7.156 5.062 -7.013 1.00 93.25 112 GLN A O 1
ATOM 846 N N . ALA A 1 113 ? 5.758 3.343 -7.376 1.00 94.00 113 ALA A N 1
ATOM 847 C CA . ALA A 1 113 ? 6.359 2.459 -6.372 1.00 94.00 113 ALA A CA 1
ATOM 848 C C . ALA A 1 113 ? 7.859 2.229 -6.619 1.00 94.00 113 ALA A C 1
ATOM 850 O O . ALA A 1 113 ? 8.647 2.204 -5.679 1.00 94.00 113 ALA A O 1
ATOM 851 N N . PHE A 1 114 ? 8.264 2.116 -7.886 1.00 95.69 114 PHE A N 1
ATOM 852 C CA . PHE A 1 114 ? 9.613 1.696 -8.277 1.00 95.69 114 PHE A CA 1
ATOM 853 C C . PHE A 1 114 ? 10.655 2.823 -8.264 1.00 95.69 114 PHE A C 1
ATOM 855 O O . PHE A 1 114 ? 11.825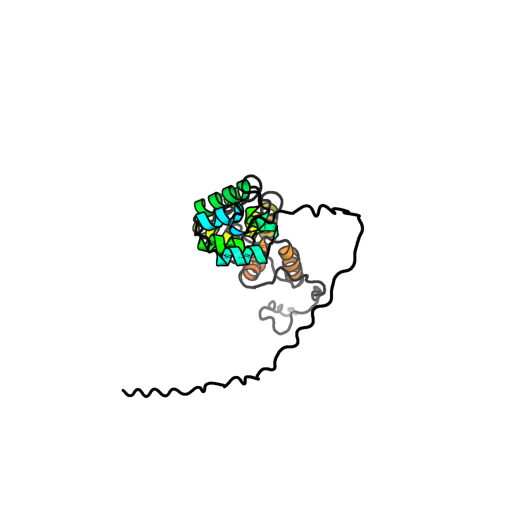 2.585 -8.548 1.00 95.69 114 PHE A O 1
ATOM 862 N N . ARG A 1 115 ? 10.260 4.053 -7.908 1.00 93.81 115 ARG A N 1
ATOM 863 C CA . ARG A 1 115 ? 11.194 5.163 -7.634 1.00 93.81 115 ARG A CA 1
ATOM 864 C C . ARG A 1 115 ? 11.321 5.505 -6.149 1.00 93.81 115 ARG A C 1
ATOM 866 O O . ARG A 1 115 ? 12.076 6.425 -5.807 1.00 93.81 115 ARG A O 1
ATOM 873 N N . LEU A 1 116 ? 10.566 4.816 -5.288 1.00 94.00 116 LEU A N 1
ATOM 874 C CA . LEU A 1 116 ? 10.604 5.020 -3.844 1.00 94.00 116 LEU A CA 1
ATOM 875 C C . LEU A 1 116 ? 11.990 4.677 -3.289 1.00 94.00 116 LEU A C 1
ATOM 877 O O . LEU A 1 116 ? 12.711 3.839 -3.825 1.00 94.00 116 LEU A O 1
ATOM 881 N N . SER A 1 117 ? 12.364 5.342 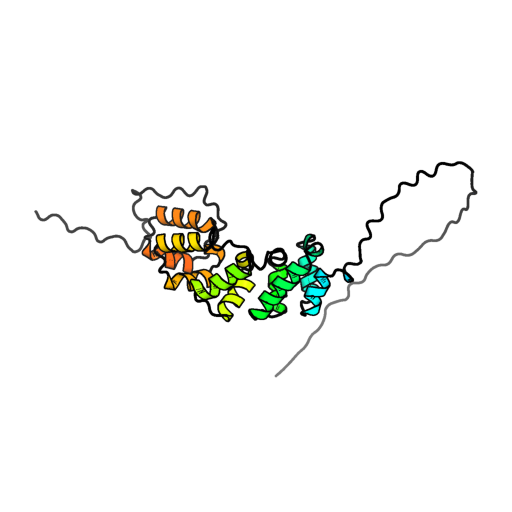-2.197 1.00 92.69 117 SER A N 1
ATOM 882 C CA . SER A 1 117 ? 13.531 4.930 -1.416 1.00 92.69 117 SER A CA 1
ATOM 883 C C . SER A 1 117 ? 13.191 3.652 -0.654 1.00 92.69 117 SER A C 1
ATOM 885 O O . SER A 1 117 ? 12.202 3.614 0.084 1.00 92.69 117 SER A O 1
ATOM 887 N N . LEU A 1 118 ? 14.027 2.631 -0.826 1.00 92.81 118 LEU A N 1
ATOM 888 C CA . LEU A 1 118 ? 13.921 1.378 -0.090 1.00 92.81 118 LEU A CA 1
ATOM 889 C C . LEU A 1 118 ? 14.024 1.630 1.424 1.00 92.81 118 LEU A C 1
ATOM 891 O O . LEU A 1 118 ? 13.127 1.242 2.169 1.00 92.81 118 LEU A O 1
ATOM 895 N N . ASP A 1 119 ? 15.036 2.386 1.852 1.00 90.88 119 ASP A N 1
ATOM 896 C CA . ASP A 1 119 ? 15.361 2.596 3.271 1.00 90.88 119 ASP A CA 1
ATOM 897 C C . ASP A 1 119 ? 14.412 3.551 4.001 1.00 90.88 119 ASP A C 1
ATOM 899 O O . ASP A 1 119 ? 14.218 3.444 5.211 1.00 90.88 119 ASP A O 1
ATOM 903 N N . HIS A 1 120 ? 13.825 4.516 3.289 1.00 89.00 120 HIS A N 1
ATOM 904 C CA . HIS A 1 120 ? 12.990 5.550 3.909 1.00 89.00 120 HIS A CA 1
ATOM 905 C C . HIS A 1 120 ? 11.488 5.339 3.714 1.00 89.00 120 HIS A C 1
ATOM 907 O O . HIS A 1 120 ? 10.699 5.929 4.457 1.00 89.00 120 HIS A O 1
ATOM 913 N N . HIS A 1 121 ? 11.084 4.514 2.744 1.00 92.19 121 HIS A N 1
ATOM 914 C CA . HIS A 1 121 ? 9.676 4.272 2.432 1.00 92.19 121 HIS A CA 1
ATOM 915 C C . HIS A 1 121 ? 9.334 2.782 2.454 1.00 92.19 121 HIS A C 1
ATOM 917 O O . HIS A 1 121 ? 8.763 2.308 3.436 1.00 92.1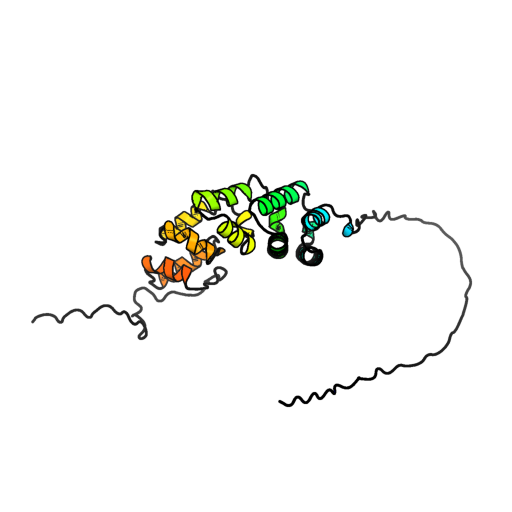9 121 HIS A O 1
ATOM 923 N N . ALA A 1 122 ? 9.695 2.034 1.408 1.00 94.69 122 ALA A N 1
ATOM 924 C CA . ALA A 1 122 ? 9.148 0.696 1.191 1.00 94.69 122 ALA A CA 1
ATOM 925 C C . ALA A 1 122 ? 9.548 -0.301 2.293 1.00 94.69 122 ALA A C 1
ATOM 927 O O . ALA A 1 122 ? 8.680 -0.988 2.829 1.00 94.69 122 ALA A O 1
ATOM 928 N N . GLY A 1 123 ? 10.825 -0.330 2.685 1.00 95.88 123 GLY A N 1
ATOM 929 C CA . GLY A 1 123 ? 11.340 -1.197 3.747 1.00 95.88 123 GLY A CA 1
ATOM 930 C C . GLY A 1 123 ? 10.671 -0.936 5.102 1.00 95.88 123 GLY A C 1
ATOM 931 O O . GLY A 1 123 ? 10.048 -1.848 5.646 1.00 95.88 123 GLY A O 1
ATOM 932 N N . PRO A 1 124 ? 10.700 0.305 5.633 1.00 97.00 124 PRO A N 1
ATOM 933 C CA . PRO A 1 124 ? 10.024 0.635 6.887 1.00 97.00 124 PRO A CA 1
ATOM 934 C C . PRO A 1 124 ? 8.523 0.339 6.888 1.00 97.00 124 PRO A C 1
ATOM 936 O O . PRO A 1 124 ? 7.989 -0.091 7.909 1.00 97.00 124 PRO A O 1
ATOM 939 N N . VAL A 1 125 ? 7.828 0.574 5.767 1.00 97.12 125 VAL A N 1
ATOM 940 C CA . VAL A 1 125 ? 6.402 0.239 5.654 1.00 97.12 125 VAL A CA 1
ATOM 941 C C . VAL A 1 125 ? 6.210 -1.262 5.766 1.00 97.12 125 VAL A C 1
ATOM 943 O O . VAL A 1 125 ? 5.407 -1.697 6.580 1.00 97.12 125 VAL A O 1
ATOM 946 N N . VAL A 1 126 ? 6.942 -2.050 4.982 1.00 97.06 126 VAL A N 1
ATOM 947 C CA . VAL A 1 126 ? 6.847 -3.513 4.992 1.00 97.06 126 VAL A CA 1
ATOM 948 C C . VAL A 1 126 ? 7.122 -4.078 6.381 1.00 97.06 126 VAL A C 1
ATOM 950 O O . VAL A 1 126 ? 6.371 -4.935 6.846 1.00 97.06 126 VAL A O 1
ATOM 953 N N . GLU A 1 127 ? 8.140 -3.557 7.062 1.00 96.81 127 GLU A N 1
ATOM 954 C CA . GLU A 1 127 ? 8.449 -3.946 8.434 1.00 96.81 127 GLU A CA 1
ATOM 955 C C . GLU A 1 127 ? 7.281 -3.632 9.371 1.00 96.81 127 GLU A C 1
ATOM 957 O O . GLU A 1 127 ? 6.805 -4.520 10.071 1.00 96.81 127 GLU A O 1
ATOM 962 N N . PHE A 1 128 ? 6.727 -2.419 9.300 1.00 96.94 128 PHE A N 1
ATOM 963 C CA . PHE A 1 128 ? 5.544 -2.024 10.067 1.00 96.94 128 PHE A CA 1
ATOM 964 C C . PHE A 1 128 ? 4.321 -2.920 9.787 1.00 96.94 128 PHE A C 1
ATOM 966 O O . PHE A 1 128 ? 3.581 -3.271 10.707 1.00 96.94 128 PHE A O 1
ATOM 973 N N . LEU A 1 129 ? 4.092 -3.322 8.530 1.00 96.50 129 LEU A N 1
ATOM 974 C CA . LEU A 1 129 ? 2.996 -4.235 8.183 1.00 96.50 129 LEU A CA 1
ATOM 975 C C . LEU A 1 129 ? 3.153 -5.591 8.896 1.00 96.50 129 LEU A C 1
ATOM 977 O O . LEU A 1 129 ? 2.163 -6.168 9.347 1.00 96.50 129 LEU A O 1
ATOM 981 N N . ARG A 1 130 ? 4.386 -6.097 8.996 1.00 96.00 130 ARG A N 1
ATOM 982 C CA . ARG A 1 130 ? 4.685 -7.410 9.581 1.00 96.00 130 ARG A CA 1
ATOM 983 C C . ARG A 1 130 ? 4.737 -7.378 11.104 1.00 96.00 130 ARG A C 1
ATOM 985 O O . ARG A 1 130 ? 4.157 -8.255 11.735 1.00 96.00 130 ARG A O 1
ATOM 992 N N . THR A 1 131 ? 5.424 -6.403 11.694 1.00 95.38 131 THR A N 1
ATOM 993 C CA . THR A 1 131 ? 5.701 -6.380 13.137 1.00 95.38 131 THR A CA 1
ATOM 994 C C . THR A 1 131 ? 4.638 -5.635 13.924 1.00 95.38 131 THR A C 1
ATOM 996 O O . THR A 1 131 ? 4.041 -6.215 14.825 1.00 95.38 131 THR A O 1
ATOM 999 N N . ASP A 1 132 ? 4.344 -4.383 13.569 1.00 93.56 132 ASP A N 1
ATOM 1000 C CA . ASP A 1 132 ? 3.352 -3.576 14.285 1.00 93.56 132 ASP A CA 1
ATOM 1001 C C . ASP A 1 132 ? 1.911 -4.034 13.999 1.00 93.56 132 ASP A C 1
ATOM 1003 O O . ASP A 1 132 ? 1.073 -4.021 14.899 1.00 93.56 132 ASP A O 1
ATOM 1007 N N . MET A 1 133 ? 1.599 -4.429 12.757 1.00 93.38 133 MET A N 1
ATOM 1008 C CA . MET A 1 133 ? 0.256 -4.913 12.392 1.00 93.38 133 MET A CA 1
ATOM 1009 C C . MET A 1 133 ? 0.096 -6.436 12.425 1.00 93.38 133 MET A C 1
ATOM 1011 O O . MET A 1 133 ? -1.025 -6.921 12.260 1.00 93.38 133 MET A O 1
ATOM 1015 N N . GLY A 1 134 ? 1.175 -7.193 12.638 1.00 95.06 134 GLY A N 1
ATOM 1016 C CA . GLY A 1 134 ? 1.115 -8.652 12.768 1.00 95.06 134 GLY A CA 1
ATOM 1017 C C . GLY A 1 134 ? 0.595 -9.377 11.523 1.00 95.06 134 GLY A C 1
ATOM 1018 O O . GLY A 1 134 ? 0.014 -10.456 11.647 1.00 95.06 134 GLY A O 1
ATOM 1019 N N . LEU A 1 135 ? 0.734 -8.786 10.330 1.00 96.69 135 LEU A N 1
ATOM 1020 C CA . LEU A 1 135 ? 0.250 -9.402 9.096 1.00 96.69 135 LEU A CA 1
ATOM 1021 C C . LEU A 1 135 ? 1.142 -10.573 8.677 1.00 96.69 135 LEU A C 1
ATOM 1023 O O . LEU A 1 135 ? 2.372 -10.479 8.697 1.00 96.69 135 LEU A O 1
ATOM 1027 N N . SER A 1 136 ? 0.515 -11.663 8.226 1.00 96.81 136 SER A N 1
ATOM 1028 C CA . SER A 1 136 ? 1.244 -12.773 7.606 1.00 96.81 136 SER A CA 1
ATOM 1029 C C . SER A 1 136 ? 1.887 -12.332 6.290 1.00 96.81 136 SER A C 1
ATOM 1031 O O . SER A 1 136 ? 1.469 -11.352 5.666 1.00 96.81 136 SER A O 1
ATOM 1033 N N . ARG A 1 137 ? 2.886 -13.085 5.820 1.00 95.50 137 ARG A N 1
ATOM 1034 C CA . ARG A 1 137 ? 3.549 -12.811 4.538 1.00 95.50 137 ARG A CA 1
ATOM 1035 C C . ARG A 1 137 ? 2.538 -12.734 3.390 1.00 95.50 137 ARG A C 1
ATOM 1037 O O . ARG A 1 137 ? 2.562 -11.791 2.609 1.00 95.50 137 ARG A O 1
ATOM 1044 N N . GLU A 1 138 ? 1.600 -13.672 3.341 1.00 96.31 138 GLU A N 1
ATOM 1045 C CA . GLU A 1 138 ? 0.557 -13.765 2.314 1.00 96.31 138 GLU A CA 1
ATOM 1046 C C . GLU A 1 138 ? -0.399 -12.569 2.376 1.00 96.31 138 GLU A C 1
ATOM 1048 O O . GLU A 1 138 ? -0.825 -12.046 1.346 1.00 96.31 138 GLU A O 1
ATOM 1053 N N . GLN A 1 139 ? -0.717 -12.100 3.586 1.00 96.81 139 GLN A N 1
ATOM 1054 C CA . GLN A 1 139 ? -1.541 -10.911 3.790 1.00 96.81 139 GLN A CA 1
ATOM 1055 C C . GLN A 1 139 ? -0.828 -9.639 3.325 1.00 96.81 139 GLN A C 1
ATOM 1057 O O . GLN A 1 139 ? -1.460 -8.791 2.695 1.00 96.81 139 GLN A O 1
ATOM 1062 N N . VAL A 1 140 ? 0.477 -9.513 3.590 1.00 97.19 140 VAL A N 1
ATOM 1063 C CA . VAL A 1 140 ? 1.293 -8.395 3.095 1.00 97.19 140 VAL A CA 1
ATOM 1064 C C . VAL A 1 140 ? 1.357 -8.409 1.570 1.00 97.19 140 VAL A C 1
ATOM 1066 O O . VAL A 1 140 ? 1.081 -7.382 0.955 1.00 97.19 140 VAL A O 1
ATOM 1069 N N . VAL A 1 141 ? 1.628 -9.566 0.957 1.00 96.62 141 VAL A N 1
ATOM 1070 C CA . VAL A 1 141 ? 1.613 -9.740 -0.506 1.00 96.62 141 VAL A CA 1
ATOM 1071 C C . VAL A 1 141 ? 0.264 -9.303 -1.080 1.00 96.62 141 VAL A C 1
ATOM 1073 O O . VAL A 1 141 ? 0.210 -8.427 -1.941 1.00 96.62 141 VAL A O 1
ATOM 1076 N N . ALA A 1 142 ? -0.845 -9.827 -0.549 1.00 95.44 142 ALA A N 1
ATOM 1077 C CA . ALA A 1 142 ? -2.184 -9.475 -1.016 1.00 95.44 142 ALA A CA 1
ATOM 1078 C C . ALA A 1 142 ? -2.496 -7.974 -0.864 1.00 95.44 142 ALA A C 1
ATOM 1080 O O . ALA A 1 142 ? -3.154 -7.385 -1.728 1.00 95.44 142 ALA A O 1
ATOM 1081 N N . LEU A 1 143 ? -2.040 -7.349 0.226 1.00 95.62 143 LEU A N 1
ATOM 1082 C CA . LEU A 1 143 ? -2.235 -5.925 0.487 1.00 95.62 143 LEU A CA 1
ATOM 1083 C C . LEU A 1 143 ? -1.430 -5.055 -0.481 1.00 95.62 143 LEU A C 1
ATOM 1085 O O . LEU A 1 143 ? -1.995 -4.135 -1.068 1.00 95.62 143 LEU A O 1
ATOM 1089 N N . VAL A 1 144 ? -0.146 -5.359 -0.678 1.00 96.31 144 VAL A N 1
ATOM 1090 C CA . VAL A 1 144 ? 0.742 -4.609 -1.577 1.00 96.31 144 VAL A CA 1
ATOM 1091 C C . VAL A 1 144 ? 0.289 -4.744 -3.030 1.00 96.31 144 VAL A C 1
ATOM 1093 O O . VAL A 1 144 ? 0.229 -3.739 -3.733 1.00 96.31 144 VAL A O 1
ATOM 1096 N N . THR A 1 145 ? -0.132 -5.933 -3.472 1.00 94.88 145 THR A N 1
ATOM 1097 C CA . THR A 1 145 ? -0.644 -6.127 -4.839 1.00 94.88 145 THR A CA 1
ATOM 1098 C C . THR A 1 145 ? -1.940 -5.348 -5.085 1.00 94.88 145 THR A C 1
ATOM 1100 O O . THR A 1 145 ? -2.123 -4.762 -6.151 1.00 94.88 145 THR A O 1
ATOM 1103 N N . ARG A 1 146 ? -2.852 -5.300 -4.100 1.00 92.06 146 ARG A N 1
ATOM 1104 C CA . ARG A 1 146 ? -4.143 -4.591 -4.227 1.00 92.06 146 ARG A CA 1
ATOM 1105 C C . ARG A 1 146 ? -4.043 -3.086 -3.985 1.00 92.06 146 ARG A C 1
ATOM 1107 O O . ARG A 1 146 ? -4.869 -2.336 -4.502 1.00 92.06 146 ARG A O 1
ATOM 1114 N N . PHE A 1 147 ? -3.095 -2.647 -3.164 1.00 93.00 147 PHE A N 1
ATOM 1115 C CA . PHE A 1 147 ? -2.937 -1.253 -2.759 1.00 93.00 147 PHE A CA 1
ATOM 1116 C C . PHE A 1 147 ? -1.453 -0.859 -2.656 1.00 93.00 147 PHE A C 1
ATOM 1118 O O . PHE A 1 147 ? -0.956 -0.546 -1.571 1.00 93.00 147 PHE A O 1
ATOM 1125 N N . PRO A 1 148 ? -0.735 -0.825 -3.791 1.00 94.69 148 PRO A N 1
ATOM 1126 C CA . PRO A 1 148 ? 0.714 -0.601 -3.816 1.00 94.69 148 PRO A CA 1
ATOM 1127 C C . PRO A 1 148 ? 1.146 0.779 -3.308 1.00 94.69 148 PRO A C 1
ATOM 1129 O O . PRO A 1 148 ? 2.276 0.944 -2.852 1.00 94.69 148 PRO A O 1
ATOM 1132 N N . SER A 1 149 ? 0.245 1.767 -3.300 1.00 93.25 149 SER A N 1
ATOM 1133 C CA . SER A 1 149 ? 0.516 3.092 -2.731 1.00 93.25 149 SER A CA 1
ATOM 1134 C C . SER A 1 149 ? 0.848 3.068 -1.237 1.00 93.25 149 SER A C 1
ATOM 1136 O O . SER A 1 149 ? 1.422 4.035 -0.740 1.00 93.25 149 SER A O 1
ATOM 1138 N N . ILE A 1 150 ? 0.535 1.979 -0.521 1.00 94.75 150 ILE A N 1
ATOM 1139 C CA . ILE A 1 150 ? 0.916 1.822 0.888 1.00 94.75 150 ILE A CA 1
ATOM 1140 C C . ILE A 1 150 ? 2.429 1.922 1.094 1.00 94.75 150 ILE A C 1
ATOM 1142 O O . ILE A 1 150 ? 2.860 2.519 2.075 1.00 94.75 150 ILE A O 1
ATOM 1146 N N . LEU A 1 151 ? 3.231 1.427 0.142 1.00 94.88 151 LEU A N 1
ATOM 1147 C CA . LEU A 1 151 ? 4.697 1.427 0.220 1.00 94.88 151 LEU A CA 1
ATOM 1148 C C . LEU A 1 151 ? 5.293 2.839 0.255 1.00 94.88 151 LEU A C 1
ATOM 1150 O O . LEU A 1 151 ? 6.397 3.026 0.754 1.00 94.88 151 LEU A O 1
ATOM 1154 N N . GLY A 1 152 ? 4.572 3.833 -0.271 1.00 93.12 152 GLY A N 1
ATOM 1155 C CA . GLY A 1 152 ? 4.992 5.234 -0.254 1.00 93.12 152 GLY A CA 1
ATOM 1156 C C . GLY A 1 152 ? 4.610 5.986 1.022 1.00 93.12 152 GLY A C 1
ATOM 1157 O O . GLY A 1 152 ? 4.985 7.148 1.172 1.00 93.12 152 GLY 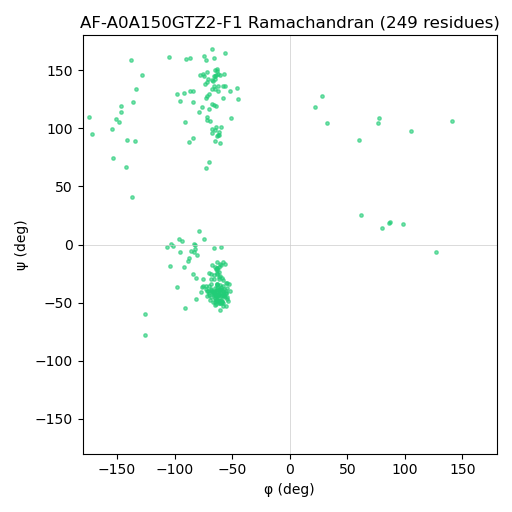A O 1
ATOM 1158 N N . MET A 1 153 ? 3.852 5.369 1.933 1.00 92.75 153 MET A N 1
ATOM 1159 C CA . MET A 1 153 ? 3.384 6.039 3.145 1.00 92.75 153 MET A CA 1
ATOM 1160 C C . MET A 1 153 ? 4.503 6.186 4.178 1.00 92.75 153 MET A C 1
ATOM 1162 O O . MET A 1 153 ? 5.368 5.330 4.330 1.00 92.75 153 MET A O 1
ATOM 1166 N N . ASN A 1 154 ? 4.476 7.272 4.946 1.00 92.56 154 ASN A N 1
ATOM 1167 C CA . ASN A 1 154 ? 5.390 7.458 6.063 1.00 92.56 154 ASN A CA 1
ATOM 1168 C C . ASN A 1 154 ? 4.859 6.750 7.318 1.00 92.56 154 ASN A C 1
ATOM 1170 O O . ASN A 1 154 ? 3.777 7.069 7.813 1.00 92.56 154 ASN A O 1
ATOM 1174 N N . VAL A 1 155 ? 5.646 5.834 7.884 1.00 94.31 155 VAL A N 1
ATOM 1175 C CA . VAL A 1 155 ? 5.252 5.084 9.087 1.00 94.31 155 VAL A CA 1
ATOM 1176 C C . VAL A 1 155 ? 4.957 6.009 10.274 1.00 94.31 155 VAL A C 1
ATOM 1178 O O . VAL A 1 155 ? 3.916 5.885 10.917 1.00 94.31 155 VAL A O 1
ATOM 1181 N N . LYS A 1 156 ? 5.855 6.958 10.564 1.00 92.69 156 LYS A N 1
ATOM 1182 C CA . LYS A 1 156 ? 5.759 7.840 11.740 1.00 92.69 156 LYS A CA 1
ATOM 1183 C C . LYS A 1 156 ? 4.736 8.959 11.553 1.00 92.69 156 LYS A C 1
ATOM 1185 O O . LYS A 1 156 ? 4.014 9.281 12.486 1.00 92.69 156 LYS A O 1
ATOM 1190 N N . GLY A 1 157 ? 4.693 9.551 10.363 1.00 91.06 157 GLY A N 1
ATOM 1191 C CA . GLY A 1 157 ? 3.879 10.726 10.056 1.00 91.06 157 GLY A CA 1
ATOM 1192 C C . GLY A 1 157 ? 2.487 10.415 9.511 1.00 91.06 157 GLY A C 1
ATOM 1193 O O . GLY A 1 157 ? 1.628 11.286 9.557 1.00 91.06 157 GLY A O 1
ATOM 1194 N N . GLN A 1 158 ? 2.247 9.206 8.992 1.00 91.19 158 GLN A N 1
ATOM 1195 C CA . GLN A 1 158 ? 0.956 8.837 8.402 1.00 91.19 158 GLN A CA 1
ATOM 1196 C C . GLN A 1 158 ? 0.379 7.573 9.036 1.00 91.19 158 GLN A C 1
ATOM 1198 O O . GLN A 1 158 ? -0.690 7.647 9.629 1.00 91.19 158 GLN A O 1
ATOM 1203 N N . LEU A 1 159 ? 1.072 6.430 8.967 1.00 92.75 159 LEU A N 1
ATOM 1204 C CA . LEU A 1 159 ? 0.484 5.147 9.380 1.00 92.75 159 LEU A CA 1
ATOM 1205 C C . LEU A 1 159 ? 0.166 5.096 10.880 1.00 92.75 159 LEU A C 1
ATOM 1207 O O . LEU A 1 159 ? -0.972 4.812 11.248 1.00 92.75 159 LEU A O 1
ATOM 1211 N N . ARG A 1 160 ? 1.130 5.419 11.753 1.00 93.12 160 ARG A N 1
ATOM 1212 C CA . ARG A 1 160 ? 0.920 5.408 13.213 1.00 93.12 160 ARG A CA 1
ATOM 1213 C C . ARG A 1 160 ? -0.173 6.390 13.668 1.00 93.12 160 ARG A C 1
ATOM 1215 O O . ARG A 1 160 ? -1.063 5.948 14.397 1.00 93.12 160 ARG A O 1
ATOM 1222 N N . PRO A 1 161 ? -0.181 7.668 13.230 1.00 92.88 161 PRO A N 1
ATOM 1223 C CA . PRO A 1 161 ? -1.288 8.580 13.515 1.00 92.88 161 PRO A CA 1
ATOM 1224 C C . PRO A 1 161 ? -2.638 8.036 13.052 1.00 92.88 161 PRO A C 1
ATOM 1226 O O . PRO A 1 161 ? -3.613 8.137 13.793 1.00 92.88 161 PRO A O 1
ATOM 1229 N N . GLN A 1 162 ? -2.694 7.387 11.883 1.00 90.94 162 GLN A N 1
ATOM 1230 C CA . GLN A 1 162 ? -3.949 6.830 11.386 1.00 90.94 162 GLN A CA 1
ATOM 1231 C C . GLN A 1 162 ? -4.441 5.631 12.189 1.00 90.94 162 GLN A C 1
ATOM 1233 O O . GLN A 1 162 ? -5.642 5.512 12.425 1.00 90.94 162 GLN A O 1
ATOM 1238 N N . LEU A 1 163 ? -3.544 4.781 12.691 1.00 91.62 163 LEU A N 1
ATOM 1239 C CA . LEU A 1 163 ? -3.945 3.717 13.611 1.00 91.62 163 LEU A CA 1
ATOM 1240 C C . LEU A 1 163 ? -4.469 4.284 14.938 1.00 91.62 163 LEU A C 1
ATOM 1242 O O . LEU A 1 163 ? -5.492 3.819 15.440 1.00 91.62 163 LEU A O 1
ATOM 1246 N N . ALA A 1 164 ? -3.829 5.329 15.472 1.00 91.38 164 ALA A N 1
ATOM 1247 C CA . ALA A 1 164 ? -4.311 6.022 16.668 1.00 91.38 164 ALA A CA 1
ATOM 1248 C C . ALA A 1 164 ? -5.684 6.677 16.435 1.00 91.38 164 ALA A C 1
ATOM 1250 O O . ALA A 1 164 ? -6.568 6.612 17.294 1.00 91.38 164 ALA A O 1
ATOM 1251 N N . PHE A 1 165 ? -5.901 7.250 15.249 1.00 90.19 165 PHE A N 1
ATOM 1252 C CA . PHE A 1 165 ? -7.195 7.787 14.850 1.00 90.19 165 PHE A CA 1
ATOM 1253 C C . PHE A 1 165 ? -8.271 6.693 14.808 1.00 90.19 165 PHE A C 1
ATOM 1255 O O . PHE A 1 165 ? -9.328 6.861 15.418 1.00 90.19 165 PHE A O 1
ATOM 1262 N N . LEU A 1 166 ? -7.997 5.545 14.179 1.00 89.06 166 LEU A N 1
ATOM 1263 C CA . LEU A 1 166 ? -8.916 4.400 14.160 1.00 89.06 166 LEU A CA 1
ATOM 1264 C C . LEU A 1 166 ? -9.250 3.905 15.576 1.00 89.06 166 LEU A C 1
ATOM 1266 O O . LEU A 1 166 ? -10.421 3.663 15.880 1.00 89.06 166 LEU A O 1
ATOM 1270 N N . ALA A 1 167 ? -8.258 3.834 16.465 1.00 89.50 167 ALA A N 1
ATOM 1271 C CA . ALA A 1 167 ? -8.480 3.491 17.867 1.00 89.50 167 ALA A CA 1
ATOM 1272 C C . ALA A 1 167 ? -9.400 4.509 18.568 1.00 89.50 167 ALA A C 1
ATOM 1274 O O . ALA A 1 167 ? -10.340 4.124 19.265 1.00 89.50 167 ALA A O 1
ATOM 1275 N N . SER A 1 168 ? -9.217 5.812 18.315 1.00 89.06 168 SER A N 1
ATOM 1276 C CA . SER A 1 168 ? -10.072 6.877 18.875 1.00 89.06 168 SER A CA 1
ATOM 1277 C C . SER A 1 168 ? -11.545 6.780 18.442 1.00 89.06 168 SER A C 1
ATOM 1279 O O . SER A 1 168 ? -12.448 7.251 19.142 1.00 89.06 168 SER A O 1
ATOM 1281 N N . LEU A 1 169 ? -11.806 6.128 17.305 1.00 84.81 169 LEU A N 1
ATOM 1282 C CA . LEU A 1 169 ? -13.148 5.858 16.792 1.00 84.81 169 LEU A CA 1
ATOM 1283 C C . LEU A 1 169 ? -13.807 4.626 17.426 1.00 84.81 169 LEU A C 1
ATOM 1285 O O . LEU A 1 169 ? -14.977 4.363 17.148 1.00 84.81 169 LEU A O 1
ATOM 1289 N N . GLY A 1 170 ? -13.090 3.897 18.284 1.00 86.00 170 GLY A N 1
ATOM 1290 C CA . GLY A 1 170 ? -13.556 2.660 18.905 1.00 86.00 170 GLY A CA 1
ATOM 1291 C C . GLY A 1 170 ? -13.300 1.412 18.061 1.00 86.00 170 GLY A C 1
ATOM 1292 O O . GLY A 1 170 ? -13.957 0.397 18.284 1.00 86.00 170 GLY A O 1
ATOM 1293 N N . VAL A 1 171 ? -12.385 1.469 17.084 1.00 87.56 171 VAL A N 1
ATOM 1294 C CA . VAL A 1 171 ? -11.898 0.259 16.409 1.00 87.56 171 VAL A CA 1
ATOM 1295 C C . VAL A 1 171 ? -10.910 -0.436 17.351 1.00 87.56 171 VAL A C 1
ATOM 1297 O O . VAL A 1 171 ? -9.896 0.174 17.693 1.00 87.56 171 VAL A O 1
ATOM 1300 N N . PRO A 1 172 ? -11.180 -1.677 17.791 1.00 88.25 172 PRO A N 1
ATOM 1301 C CA . PRO A 1 172 ? -10.246 -2.392 18.648 1.00 88.25 172 PRO A CA 1
ATOM 1302 C C . PRO A 1 172 ? -8.965 -2.710 17.858 1.00 88.25 172 PRO A C 1
ATOM 1304 O O . PRO A 1 172 ? -9.062 -3.020 16.662 1.00 88.25 172 PRO A O 1
ATOM 1307 N N . PRO A 1 173 ? -7.775 -2.613 18.477 1.00 88.12 173 PRO A N 1
ATOM 1308 C CA . PRO A 1 173 ? -6.498 -2.768 17.779 1.00 88.12 173 PRO A CA 1
ATOM 1309 C C . PRO A 1 173 ? -6.373 -4.127 17.076 1.00 88.12 173 PRO A C 1
ATOM 1311 O O . PRO A 1 173 ? -5.817 -4.205 15.986 1.00 88.12 173 PRO A O 1
ATOM 1314 N N . GLU A 1 174 ? -6.995 -5.175 17.612 1.00 89.88 174 GLU A N 1
ATOM 1315 C CA . GLU A 1 174 ? -7.018 -6.523 17.036 1.00 89.88 174 GLU A CA 1
ATOM 1316 C C . GLU A 1 174 ? -7.836 -6.596 15.734 1.00 89.88 174 GLU A C 1
ATOM 1318 O O . GLU A 1 174 ? -7.597 -7.451 14.882 1.00 89.88 174 GLU A O 1
ATOM 1323 N N . ALA A 1 175 ? -8.806 -5.694 15.543 1.00 89.38 175 ALA A N 1
ATOM 1324 C CA . ALA A 1 175 ? -9.617 -5.631 14.327 1.00 89.38 175 ALA A CA 1
ATOM 1325 C C . ALA A 1 175 ? -9.000 -4.751 13.231 1.00 89.38 175 ALA A C 1
ATOM 1327 O O . ALA A 1 175 ? -9.446 -4.817 12.080 1.00 89.38 175 ALA A O 1
ATOM 1328 N N . VAL A 1 176 ? -7.998 -3.930 13.562 1.00 90.88 176 VAL A N 1
ATOM 1329 C CA . VAL A 1 176 ? -7.354 -3.003 12.622 1.00 90.88 176 VAL A CA 1
ATOM 1330 C C . VAL A 1 176 ? -6.724 -3.737 11.432 1.00 90.88 176 VAL A C 1
ATOM 1332 O O . VAL A 1 176 ? -7.053 -3.361 10.303 1.00 90.88 176 VAL A O 1
ATOM 1335 N N . PRO A 1 177 ? -5.916 -4.804 11.606 1.00 92.69 177 PRO A N 1
ATOM 1336 C CA . PRO A 1 177 ? -5.317 -5.507 10.471 1.00 92.69 177 PRO A CA 1
ATOM 1337 C C . PRO A 1 177 ? -6.379 -6.059 9.511 1.00 92.69 177 PRO A C 1
ATOM 1339 O O . PRO A 1 177 ? -6.312 -5.852 8.299 1.00 92.69 177 PRO A O 1
ATOM 1342 N N . GLY A 1 178 ? -7.438 -6.669 10.054 1.00 91.00 178 GLY A N 1
ATOM 1343 C CA . GLY A 1 178 ? -8.561 -7.171 9.261 1.00 91.00 178 GLY A CA 1
ATOM 1344 C C . GLY A 1 178 ? -9.328 -6.068 8.523 1.00 91.00 178 GLY A C 1
ATOM 1345 O O . GLY A 1 178 ? -9.795 -6.284 7.403 1.00 91.00 178 GLY A O 1
ATOM 1346 N N . LEU A 1 179 ? -9.445 -4.876 9.119 1.00 89.81 179 LEU A N 1
ATOM 1347 C CA . LEU A 1 179 ? -10.050 -3.713 8.471 1.00 89.81 179 LEU A CA 1
ATOM 1348 C C . LEU A 1 179 ? -9.179 -3.195 7.319 1.00 89.81 179 LEU A C 1
ATOM 1350 O O . LEU A 1 179 ? -9.712 -2.950 6.239 1.00 89.81 179 LEU A O 1
ATOM 1354 N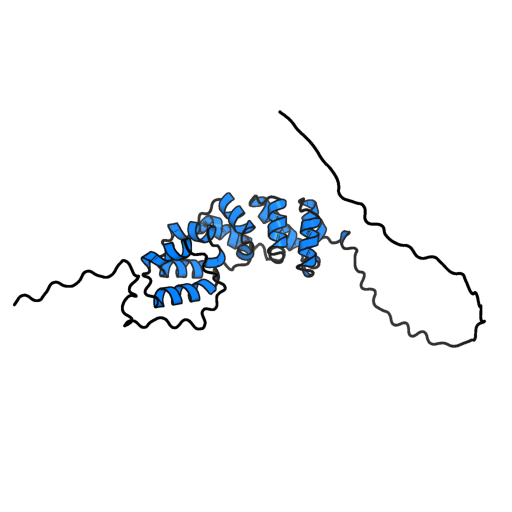 N . VAL A 1 180 ? -7.865 -3.076 7.521 1.00 91.00 180 VAL A N 1
ATOM 1355 C CA . VAL A 1 180 ? -6.914 -2.611 6.496 1.00 91.00 180 VAL A CA 1
ATOM 1356 C C . VAL A 1 180 ? -6.864 -3.580 5.312 1.00 91.00 180 VAL A C 1
ATOM 1358 O O . VAL A 1 180 ? -6.942 -3.141 4.168 1.00 91.00 180 VAL A O 1
ATOM 1361 N N . LEU A 1 181 ? -6.830 -4.894 5.556 1.00 90.75 181 LEU A N 1
ATOM 1362 C CA . LEU A 1 181 ? -6.860 -5.910 4.492 1.00 90.75 181 LEU A CA 1
ATOM 1363 C C . LEU A 1 181 ? -8.159 -5.876 3.673 1.00 90.75 181 LEU A C 1
ATOM 1365 O O . LEU A 1 181 ? -8.155 -6.081 2.452 1.00 90.75 181 LEU A O 1
ATOM 1369 N N . ALA A 1 182 ? -9.287 -5.614 4.337 1.00 88.31 182 ALA A N 1
ATOM 1370 C CA . ALA A 1 182 ? -10.571 -5.468 3.666 1.00 88.31 182 ALA A CA 1
ATOM 1371 C C . ALA A 1 182 ? -10.644 -4.152 2.874 1.00 88.31 182 ALA A C 1
ATOM 1373 O O . ALA A 1 182 ? -11.103 -4.150 1.728 1.00 88.31 182 ALA A O 1
ATOM 1374 N N . ARG A 1 183 ? -10.184 -3.044 3.471 1.00 87.44 183 ARG A N 1
ATOM 1375 C CA . ARG A 1 183 ? -10.243 -1.686 2.915 1.00 87.44 183 ARG A CA 1
ATOM 1376 C C . ARG A 1 183 ? -8.972 -0.892 3.225 1.00 87.44 183 ARG A C 1
ATOM 1378 O O . ARG A 1 183 ? -8.953 -0.129 4.185 1.00 87.44 183 ARG A O 1
ATOM 1385 N N . PRO A 1 184 ? -7.957 -0.945 2.353 1.00 88.56 184 PRO A N 1
ATOM 1386 C CA . PRO A 1 184 ? -6.705 -0.213 2.565 1.00 88.56 184 PRO A CA 1
ATOM 1387 C C . PRO A 1 184 ? -6.876 1.316 2.595 1.00 88.56 184 PRO A C 1
ATOM 1389 O O . PRO A 1 184 ? -6.110 2.025 3.242 1.00 88.56 184 PRO A O 1
ATOM 1392 N N . LEU A 1 185 ? -7.930 1.833 1.948 1.00 85.50 185 LEU A N 1
ATOM 1393 C CA . LEU A 1 185 ? -8.248 3.265 1.886 1.00 85.50 185 LEU A CA 1
ATOM 1394 C C . LEU A 1 185 ? -8.559 3.901 3.250 1.00 85.50 185 LEU A C 1
ATOM 1396 O O . LEU A 1 185 ? -8.514 5.125 3.356 1.00 85.50 185 LEU A O 1
ATOM 1400 N N . VAL A 1 186 ? -8.820 3.105 4.294 1.00 86.88 186 VAL A N 1
ATOM 1401 C CA . VAL A 1 186 ? -8.972 3.615 5.670 1.00 86.88 186 VAL A CA 1
ATOM 1402 C C . VAL A 1 186 ? -7.706 4.293 6.197 1.00 86.88 186 VAL A C 1
ATOM 1404 O O . VAL A 1 186 ? -7.784 5.071 7.139 1.00 86.88 186 VAL A O 1
ATOM 1407 N N . LEU A 1 187 ? -6.549 4.020 5.586 1.00 86.31 187 LEU A N 1
ATOM 1408 C CA . LEU A 1 187 ? -5.275 4.661 5.914 1.00 86.31 187 LEU A CA 1
ATOM 1409 C C . LEU A 1 187 ? -5.120 6.049 5.258 1.00 86.31 187 LEU A C 1
ATOM 1411 O O . LEU A 1 187 ? -4.179 6.781 5.565 1.00 86.31 187 LEU A O 1
ATOM 1415 N N . GLY A 1 188 ? -6.028 6.429 4.353 1.00 80.81 188 GLY A N 1
ATOM 1416 C CA . GLY A 1 188 ? -6.021 7.726 3.679 1.00 80.81 188 GLY A CA 1
ATOM 1417 C C . GLY A 1 188 ? -6.748 8.827 4.468 1.00 80.81 188 GLY A C 1
ATOM 1418 O O . GLY A 1 188 ? -7.616 8.532 5.284 1.00 80.81 188 GLY A O 1
ATOM 1419 N N . PRO A 1 189 ? -6.478 10.114 4.180 1.00 71.44 189 PRO A N 1
ATOM 1420 C CA . PRO A 1 189 ? -7.053 11.251 4.916 1.00 71.44 189 PRO A CA 1
ATOM 1421 C C . PRO A 1 189 ? -8.582 11.385 4.777 1.00 71.44 189 PRO A C 1
ATOM 1423 O O . PRO A 1 189 ? -9.237 12.023 5.598 1.00 71.44 189 PRO A O 1
ATOM 1426 N N . GLY A 1 190 ? -9.185 10.767 3.757 1.00 75.19 190 GLY A N 1
ATOM 1427 C CA . GLY A 1 190 ? -10.632 10.824 3.524 1.00 75.19 190 GLY A CA 1
ATOM 1428 C C . GLY A 1 190 ? -11.480 10.198 4.640 1.00 75.19 190 GLY A C 1
ATOM 1429 O O . GLY A 1 190 ? -12.647 10.562 4.813 1.00 75.19 190 GLY A O 1
ATOM 1430 N N . ILE A 1 191 ? -10.901 9.301 5.446 1.00 80.56 191 ILE A N 1
ATOM 1431 C CA . ILE A 1 191 ? -11.618 8.640 6.540 1.00 80.56 191 ILE A CA 1
ATOM 1432 C C . ILE A 1 191 ? -12.100 9.619 7.619 1.00 80.56 191 ILE A C 1
ATOM 1434 O O . ILE A 1 191 ? -13.185 9.438 8.177 1.00 80.56 191 ILE A O 1
ATOM 1438 N N . GLU A 1 192 ? -11.357 10.690 7.891 1.00 82.06 192 GLU A N 1
ATOM 1439 C CA . GLU A 1 192 ? -11.744 11.686 8.897 1.00 82.06 192 GLU A CA 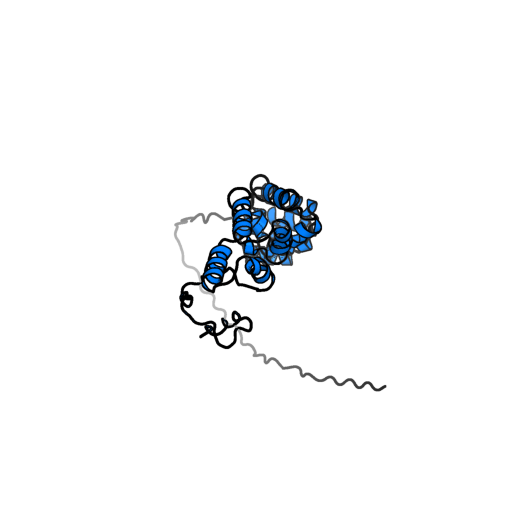1
ATOM 1440 C C . GLU A 1 192 ? -13.053 12.394 8.529 1.00 82.06 192 GLU A C 1
ATOM 1442 O O . GLU A 1 192 ? -13.933 12.593 9.374 1.00 82.06 192 GLU A O 1
ATOM 1447 N N . SER A 1 193 ? -13.215 12.720 7.244 1.00 81.00 193 SER A N 1
ATOM 1448 C CA . SER A 1 193 ? -14.431 13.351 6.720 1.00 81.00 193 SER A CA 1
ATOM 1449 C C . SER A 1 193 ? -15.639 12.424 6.858 1.00 81.00 193 SER A C 1
ATOM 1451 O O . SER A 1 193 ? -16.679 12.822 7.388 1.00 81.00 193 SER A O 1
ATOM 1453 N N . VAL A 1 194 ? -15.477 11.163 6.450 1.00 79.88 194 VAL A N 1
ATOM 1454 C CA . VAL A 1 194 ? -16.518 10.130 6.538 1.00 79.88 194 VAL A CA 1
ATOM 1455 C C . VAL A 1 194 ? -16.953 9.903 7.984 1.00 79.88 194 VAL A C 1
ATOM 1457 O O . VAL A 1 194 ? -18.137 9.937 8.304 1.00 79.88 194 VAL A O 1
ATOM 1460 N N . THR A 1 195 ? -16.001 9.695 8.885 1.00 81.81 195 THR A N 1
ATOM 1461 C CA . THR A 1 195 ? -16.279 9.385 10.295 1.00 81.81 195 THR A CA 1
ATOM 1462 C C . THR A 1 195 ? -16.884 10.575 11.037 1.00 81.81 195 THR A C 1
ATOM 1464 O O . THR A 1 195 ? -17.769 10.399 11.876 1.00 81.81 195 THR A O 1
ATOM 1467 N N . THR A 1 196 ? -16.480 11.801 10.692 1.00 84.31 196 THR A N 1
ATOM 1468 C CA . THR A 1 196 ? -17.104 13.024 11.206 1.00 84.31 196 THR A CA 1
ATOM 1469 C C . THR A 1 196 ? -18.552 13.138 10.757 1.00 84.31 196 THR A C 1
ATOM 1471 O O . THR A 1 196 ? -19.411 13.434 11.586 1.00 84.31 196 THR A O 1
ATOM 1474 N N . PHE A 1 197 ? -18.843 12.842 9.492 1.00 82.12 197 PHE A N 1
ATOM 1475 C CA . PHE A 1 197 ? -20.211 12.781 8.992 1.00 82.12 197 PHE A CA 1
ATOM 1476 C C . PHE A 1 197 ? -21.045 11.709 9.715 1.00 82.12 197 PHE A C 1
ATOM 1478 O O . PHE A 1 197 ? -22.098 12.028 10.261 1.00 82.12 197 PHE A O 1
ATOM 1485 N N . LEU A 1 198 ? -20.543 10.475 9.829 1.00 83.56 198 LEU A N 1
ATOM 1486 C CA . LEU A 1 198 ? -21.243 9.381 10.517 1.00 83.56 198 LEU A CA 1
ATOM 1487 C C . LEU A 1 198 ? -21.557 9.719 11.981 1.00 83.56 198 LEU A C 1
ATOM 1489 O O . LEU A 1 198 ? -22.668 9.494 12.456 1.00 83.56 198 LEU A O 1
ATOM 1493 N N . ARG A 1 199 ? -20.601 10.326 12.688 1.00 84.81 199 ARG A N 1
ATOM 1494 C CA . ARG A 1 199 ? -20.797 10.812 14.058 1.00 84.81 199 ARG A CA 1
ATOM 1495 C C . ARG A 1 199 ? -21.882 11.887 14.135 1.00 84.81 199 ARG A C 1
ATOM 1497 O O . ARG A 1 199 ? -22.687 11.857 15.060 1.00 84.81 199 ARG A O 1
ATOM 1504 N N . ARG A 1 200 ? -21.939 12.811 13.168 1.00 85.44 200 ARG A N 1
ATOM 1505 C CA . ARG A 1 200 ? -23.013 13.817 13.091 1.00 85.44 200 ARG A CA 1
ATOM 1506 C C . ARG A 1 200 ? -24.382 13.190 12.811 1.00 85.44 200 ARG A C 1
ATOM 1508 O O . ARG A 1 200 ? -25.377 13.707 13.297 1.00 85.44 200 ARG A O 1
ATOM 1515 N N . CYS A 1 201 ? -24.438 12.064 12.104 1.00 84.81 201 CYS A N 1
ATOM 1516 C CA . CYS A 1 201 ? -25.664 11.280 11.917 1.00 84.81 201 CYS A CA 1
ATOM 1517 C C . CYS A 1 201 ? -26.093 10.480 13.164 1.00 84.81 201 CYS A C 1
ATOM 1519 O O . CYS A 1 201 ? -27.039 9.702 13.081 1.00 84.81 201 CYS A O 1
ATOM 1521 N N . GLY A 1 202 ? -25.407 10.629 14.303 1.00 85.94 202 GLY A N 1
ATOM 1522 C CA . GLY A 1 202 ? -25.744 9.932 15.546 1.00 85.94 202 GLY A CA 1
ATOM 1523 C C . GLY A 1 202 ? -25.251 8.486 15.611 1.00 85.94 202 GLY A C 1
ATOM 1524 O O . GLY A 1 202 ? -25.681 7.735 16.483 1.00 85.94 202 GLY A O 1
ATOM 1525 N N . VAL A 1 203 ? -24.345 8.073 14.716 1.00 84.81 203 VAL A N 1
ATOM 1526 C CA . VAL A 1 203 ? -23.758 6.728 14.760 1.00 84.81 203 VAL A CA 1
ATOM 1527 C C . VAL A 1 203 ? -22.872 6.594 16.007 1.00 84.81 203 VAL A C 1
ATOM 1529 O O . VAL A 1 203 ? -21.894 7.339 16.144 1.00 84.81 203 VAL A O 1
ATOM 1532 N N . PRO A 1 204 ? -23.149 5.634 16.909 1.00 83.44 204 PRO A N 1
ATOM 1533 C CA . PRO A 1 204 ? -22.327 5.421 18.093 1.00 83.44 204 PRO A CA 1
ATOM 1534 C C . PRO A 1 204 ? -20.975 4.802 17.718 1.00 83.44 204 PRO A C 1
ATOM 1536 O O . PRO A 1 204 ? -20.877 3.994 16.793 1.00 83.44 204 PRO A O 1
ATOM 1539 N N . ARG A 1 205 ? -19.926 5.125 18.488 1.00 81.88 205 ARG A N 1
ATOM 1540 C CA . ARG A 1 205 ? -18.541 4.658 18.248 1.00 81.88 205 ARG A CA 1
ATOM 1541 C C . ARG A 1 205 ? -18.436 3.140 18.073 1.00 81.88 205 ARG A C 1
ATOM 1543 O O . ARG A 1 205 ? -17.763 2.667 17.168 1.00 81.88 205 ARG A O 1
ATOM 1550 N N . GLN A 1 206 ? -19.192 2.381 18.864 1.00 83.19 206 GLN A N 1
ATOM 1551 C CA . GLN A 1 206 ? -19.231 0.913 18.807 1.00 83.19 206 GLN A CA 1
ATOM 1552 C C . GLN A 1 206 ? -19.666 0.366 17.435 1.00 83.19 206 GLN A C 1
ATOM 1554 O O . GLN A 1 206 ? -19.258 -0.720 17.036 1.00 83.19 206 GLN A O 1
ATOM 1559 N N . GLN A 1 207 ? -20.483 1.115 16.688 1.00 83.25 207 GLN A N 1
ATOM 1560 C CA . GLN A 1 207 ? -20.934 0.716 15.354 1.00 83.25 207 GLN A CA 1
ATOM 1561 C C . GLN A 1 207 ? -19.964 1.153 14.247 1.00 83.25 207 GLN A C 1
ATOM 1563 O O . GLN A 1 207 ? -20.079 0.666 13.121 1.00 83.25 207 GLN A O 1
ATOM 1568 N N . MET A 1 208 ? -18.990 2.021 14.549 1.00 83.50 208 MET A N 1
ATOM 1569 C CA . MET A 1 208 ? -18.082 2.601 13.558 1.00 83.50 208 MET A CA 1
ATOM 1570 C C . MET A 1 208 ? -17.224 1.532 12.880 1.00 83.50 208 MET A C 1
ATOM 1572 O O . MET A 1 208 ? -17.190 1.465 11.655 1.00 83.50 208 MET A O 1
ATOM 1576 N N . ALA A 1 209 ? -16.600 0.641 13.657 1.00 80.38 209 ALA A N 1
ATOM 1577 C CA . ALA A 1 209 ? -15.762 -0.433 13.120 1.00 80.38 209 ALA A CA 1
ATOM 1578 C C . ALA A 1 209 ? -16.539 -1.336 12.148 1.00 80.38 209 ALA A C 1
ATOM 1580 O O . ALA A 1 209 ? -16.067 -1.646 11.052 1.00 80.38 209 ALA A O 1
ATOM 1581 N N . ARG A 1 210 ? -17.774 -1.702 12.518 1.00 82.50 210 ARG A N 1
ATOM 1582 C CA . ARG A 1 210 ? -18.657 -2.507 11.668 1.00 82.50 210 ARG A CA 1
ATOM 1583 C C . ARG A 1 210 ? -19.002 -1.773 10.377 1.00 82.50 210 ARG A C 1
ATOM 1585 O O . ARG A 1 210 ? -18.931 -2.389 9.324 1.00 82.50 210 ARG A O 1
ATOM 1592 N N . LEU A 1 211 ? -19.334 -0.484 10.445 1.00 83.12 211 LEU A N 1
ATOM 1593 C CA . LEU A 1 211 ? -19.695 0.317 9.272 1.00 83.12 211 LEU A CA 1
ATOM 1594 C C . LEU A 1 211 ? -18.515 0.524 8.323 1.00 83.12 211 LEU A C 1
ATOM 1596 O O . LEU A 1 211 ? -18.670 0.336 7.119 1.00 83.12 211 LEU A O 1
ATOM 1600 N N . LEU A 1 212 ? -17.328 0.816 8.857 1.00 81.06 212 LEU A N 1
ATOM 1601 C CA . LEU A 1 212 ? -16.096 0.887 8.068 1.00 81.06 212 LEU A CA 1
ATOM 1602 C C . LEU A 1 212 ? -15.765 -0.466 7.415 1.00 81.06 212 LEU A C 1
ATOM 1604 O O . LEU A 1 212 ? -15.195 -0.503 6.326 1.00 81.06 212 LEU A O 1
ATOM 1608 N N . LYS A 1 213 ? -16.152 -1.585 8.045 1.00 76.56 213 LYS A N 1
ATOM 1609 C CA . LYS A 1 213 ? -15.999 -2.941 7.496 1.00 76.56 213 LYS A CA 1
ATOM 1610 C C . LYS A 1 213 ? -17.135 -3.376 6.551 1.00 76.56 213 LYS A C 1
ATOM 1612 O O . LYS A 1 213 ? -16.901 -4.215 5.680 1.00 76.56 213 LYS A O 1
ATOM 1617 N N . SER A 1 214 ? -18.346 -2.844 6.655 1.00 72.00 214 SER A N 1
ATOM 1618 C CA . SER A 1 214 ? -19.480 -3.295 5.837 1.00 72.00 214 SER A CA 1
ATOM 1619 C C . SER A 1 214 ? -19.726 -2.409 4.623 1.00 72.00 214 SER A C 1
ATOM 1621 O O . SER A 1 214 ? -20.060 -2.925 3.561 1.00 72.00 214 SER A O 1
ATOM 1623 N N . TYR A 1 215 ? -19.530 -1.096 4.738 1.00 64.50 215 TYR A N 1
ATOM 1624 C CA . TYR A 1 215 ? -19.851 -0.182 3.649 1.00 64.50 215 TYR A CA 1
ATOM 1625 C C . TYR A 1 215 ? -18.652 0.065 2.731 1.00 64.50 215 TYR A C 1
ATOM 1627 O O . TYR A 1 215 ? -17.575 0.419 3.212 1.00 64.50 215 TYR A O 1
ATOM 1635 N N . PRO A 1 216 ? -18.807 -0.051 1.400 1.00 58.12 216 PRO A N 1
ATOM 1636 C CA . PRO A 1 216 ? -17.915 0.608 0.458 1.00 58.12 216 PRO A CA 1
ATOM 1637 C C . PRO A 1 216 ? -18.188 2.116 0.535 1.00 58.12 216 PRO A C 1
ATOM 1639 O O . PRO A 1 216 ? -18.823 2.691 -0.342 1.00 58.12 216 PRO A O 1
ATOM 1642 N N . ILE A 1 217 ? -17.786 2.756 1.635 1.00 59.09 217 ILE A N 1
ATOM 1643 C CA . ILE A 1 217 ? -17.777 4.212 1.671 1.00 59.09 217 ILE A CA 1
ATOM 1644 C C . ILE A 1 217 ? -16.646 4.616 0.741 1.00 59.09 217 ILE A C 1
ATOM 1646 O O . ILE A 1 217 ? -15.495 4.250 0.973 1.00 59.09 217 ILE A O 1
ATOM 1650 N N . ASP A 1 218 ? -16.976 5.307 -0.342 1.00 58.03 218 ASP A N 1
ATOM 1651 C CA . ASP A 1 218 ? -15.953 5.895 -1.184 1.00 58.03 218 ASP A CA 1
ATOM 1652 C C . ASP A 1 218 ? -15.279 7.012 -0.378 1.00 58.03 218 ASP A C 1
ATOM 1654 O O . ASP A 1 218 ? -15.805 8.111 -0.214 1.00 58.03 218 ASP A O 1
ATOM 1658 N N . TYR A 1 219 ? -14.118 6.700 0.198 1.00 60.16 219 TYR A N 1
ATOM 1659 C CA . TYR A 1 219 ? -13.325 7.635 0.994 1.00 60.16 219 TYR A CA 1
ATOM 1660 C C . TYR A 1 219 ? -12.778 8.804 0.151 1.00 60.16 219 TYR A C 1
ATOM 1662 O O . TYR A 1 219 ? -12.155 9.705 0.708 1.00 60.16 219 TYR A O 1
ATOM 1670 N N . ARG A 1 220 ? -13.012 8.824 -1.174 1.00 50.31 220 ARG A N 1
ATOM 1671 C CA . ARG A 1 220 ? -12.779 9.987 -2.046 1.00 50.31 220 ARG A CA 1
ATOM 1672 C C . ARG A 1 220 ? -13.928 11.000 -2.033 1.00 50.31 220 ARG A C 1
ATOM 1674 O O . ARG A 1 220 ? -13.785 12.073 -2.617 1.00 50.31 220 ARG A O 1
ATOM 1681 N N . LEU A 1 221 ? -15.053 10.706 -1.377 1.00 48.38 221 LEU A N 1
ATOM 1682 C CA . LEU A 1 221 ? -16.168 11.644 -1.263 1.00 48.38 221 LEU A CA 1
ATOM 1683 C C . LEU A 1 221 ? -15.778 12.820 -0.360 1.00 48.38 221 LEU A C 1
ATOM 1685 O O . LEU A 1 221 ? -15.748 12.717 0.867 1.00 48.38 221 LEU A O 1
ATOM 1689 N N . HIS A 1 222 ? -15.537 13.981 -0.967 1.00 50.41 222 HIS A N 1
ATOM 1690 C CA . HIS A 1 222 ? -15.604 15.249 -0.253 1.00 50.41 222 HIS A CA 1
ATOM 1691 C C . HIS A 1 222 ? -17.064 15.500 0.122 1.00 50.41 222 HIS A C 1
ATOM 1693 O O . HIS A 1 222 ? -17.838 16.017 -0.680 1.00 50.41 222 HIS A O 1
ATOM 1699 N N . ILE A 1 223 ? -17.451 15.137 1.346 1.00 53.62 223 ILE A N 1
ATOM 1700 C CA . ILE A 1 223 ? -18.788 15.401 1.890 1.00 53.62 223 ILE A CA 1
ATOM 1701 C C . ILE A 1 223 ? -18.909 16.905 2.203 1.00 53.62 223 ILE A C 1
ATOM 1703 O O . ILE A 1 223 ? -18.977 17.331 3.353 1.00 53.62 223 ILE A O 1
ATOM 1707 N N . ARG A 1 224 ? -18.880 17.754 1.172 1.00 41.28 224 ARG A N 1
ATOM 1708 C CA . ARG A 1 224 ? -19.285 19.157 1.260 1.00 41.28 224 ARG A CA 1
ATOM 1709 C C . ARG A 1 224 ? -20.770 19.205 0.922 1.00 41.28 224 ARG A C 1
ATOM 1711 O O . ARG A 1 224 ? -21.136 19.039 -0.232 1.00 41.28 224 ARG A O 1
ATOM 1718 N N . GLY A 1 225 ? -21.615 19.401 1.933 1.00 48.84 225 GLY A N 1
ATOM 1719 C CA . GLY A 1 225 ? -23.034 19.719 1.721 1.00 48.84 225 GLY A CA 1
ATOM 1720 C C . GLY A 1 225 ? -24.055 18.835 2.435 1.00 48.84 225 GLY A C 1
ATOM 1721 O O . GLY A 1 225 ? -25.230 19.182 2.428 1.00 48.84 225 GLY A O 1
ATOM 1722 N N . LEU A 1 226 ? -23.660 17.751 3.109 1.00 44.16 226 LEU A N 1
ATOM 1723 C CA . LEU A 1 226 ? -24.601 17.024 3.966 1.00 44.16 226 LEU A CA 1
ATOM 1724 C C . LEU A 1 226 ? -24.656 17.693 5.343 1.00 44.16 226 LEU A C 1
ATOM 1726 O O . LEU A 1 226 ? -23.852 17.411 6.235 1.00 44.16 226 LEU A O 1
ATOM 1730 N N . SER A 1 227 ? -25.597 18.624 5.492 1.00 45.34 227 SER A N 1
ATOM 1731 C CA . SER A 1 227 ? -26.007 19.103 6.809 1.00 45.34 227 SER A CA 1
ATOM 1732 C C . SER A 1 227 ? -26.633 17.925 7.550 1.00 45.34 227 SER A C 1
ATOM 1734 O O . SER A 1 227 ? -27.586 17.316 7.063 1.00 45.34 227 SER A O 1
ATOM 1736 N N . ALA A 1 228 ? -26.059 17.543 8.687 1.00 42.94 228 ALA A N 1
ATOM 1737 C CA . ALA A 1 228 ? -26.670 16.516 9.512 1.00 42.94 228 ALA A CA 1
ATOM 1738 C C . ALA A 1 228 ? -27.982 17.060 10.092 1.00 42.94 228 ALA A C 1
ATOM 1740 O O . ALA A 1 228 ? -28.026 18.235 10.471 1.00 42.94 228 ALA A O 1
ATOM 1741 N N . PRO A 1 229 ? -29.042 16.241 10.184 1.00 47.41 229 PRO A N 1
ATOM 1742 C CA . PRO A 1 229 ? -30.216 16.637 10.940 1.00 47.41 229 PRO A CA 1
ATOM 1743 C C . PRO A 1 229 ? -29.762 16.934 12.375 1.00 47.41 229 PRO A C 1
ATOM 1745 O O . PRO A 1 229 ? -29.043 16.140 12.983 1.00 47.41 229 PRO A O 1
ATOM 1748 N N . GLY A 1 230 ? -30.085 18.131 12.871 1.00 40.22 230 GLY A N 1
ATOM 1749 C CA . GLY A 1 230 ? -29.642 18.588 14.186 1.00 40.22 230 GLY A CA 1
ATOM 1750 C C . GLY A 1 230 ? -30.058 17.622 15.305 1.00 40.22 230 GLY A C 1
ATOM 1751 O O . GLY A 1 230 ? -30.954 16.800 15.105 1.00 40.22 230 GLY A O 1
ATOM 1752 N N . PRO A 1 231 ? -29.467 17.737 16.508 1.00 50.22 231 PRO A N 1
ATOM 1753 C CA . PRO A 1 231 ? -29.723 16.834 17.640 1.00 50.22 231 PRO A CA 1
ATOM 1754 C C . PRO A 1 231 ? -31.192 16.785 18.120 1.00 50.22 231 PRO A C 1
ATOM 1756 O O . PRO A 1 231 ? -31.511 16.015 19.018 1.00 50.22 231 PRO A O 1
ATOM 1759 N N . SER A 1 232 ? -32.090 17.579 17.528 1.00 52.72 232 SER A N 1
ATOM 1760 C CA . SER A 1 232 ? -33.535 17.599 17.777 1.00 52.72 232 SER A CA 1
ATOM 1761 C C . SER A 1 232 ? -34.381 16.880 16.715 1.00 52.72 232 SER A C 1
ATOM 1763 O O . SER A 1 232 ? -35.607 16.832 16.845 1.00 52.72 232 SER A O 1
ATOM 1765 N N . ALA A 1 233 ? -33.781 16.329 15.657 1.00 48.41 233 ALA A N 1
ATOM 1766 C CA . ALA A 1 233 ? -34.536 15.603 14.648 1.00 48.41 233 ALA A CA 1
ATOM 1767 C C . ALA A 1 233 ? -34.998 14.262 15.226 1.00 48.41 233 ALA A C 1
ATOM 1769 O O . ALA A 1 233 ? -34.193 13.361 15.466 1.00 48.41 233 ALA A O 1
ATOM 1770 N N . ARG A 1 234 ? -36.311 14.145 15.463 1.00 48.16 234 ARG A N 1
ATOM 1771 C CA . ARG A 1 234 ? -36.963 12.876 15.809 1.00 48.16 234 ARG A CA 1
ATOM 1772 C C . ARG A 1 234 ? -36.456 11.792 14.867 1.00 48.16 234 ARG A C 1
ATOM 1774 O O . ARG A 1 234 ? -36.388 12.014 13.657 1.00 48.16 234 ARG A O 1
ATOM 1781 N N . SER A 1 235 ? -36.116 10.638 15.436 1.00 47.28 235 SER A N 1
ATOM 1782 C CA . SER A 1 235 ? -35.749 9.445 14.681 1.00 47.28 235 SER A CA 1
ATOM 1783 C C . SER A 1 235 ? -36.752 9.245 13.538 1.00 47.28 235 SER A C 1
ATOM 1785 O O . SER A 1 235 ? -37.958 9.239 13.801 1.00 47.28 235 SER A O 1
ATOM 1787 N N . PRO A 1 236 ? -36.297 9.143 12.279 1.00 49.50 236 PRO A N 1
ATOM 1788 C CA . PRO A 1 236 ? -37.201 8.936 11.157 1.00 49.50 236 PRO A CA 1
ATOM 1789 C C . PRO A 1 236 ? -38.029 7.668 11.364 1.00 49.50 236 PRO A C 1
ATOM 1791 O O . PRO A 1 236 ? -37.546 6.701 11.953 1.00 49.50 236 PRO A O 1
ATOM 1794 N N . SER A 1 237 ? -39.270 7.666 10.879 1.00 46.97 237 SER A N 1
ATOM 1795 C CA . SER A 1 237 ? -40.272 6.620 11.148 1.00 46.97 237 SER A CA 1
ATOM 1796 C C . SER A 1 237 ? -39.850 5.202 10.739 1.00 46.97 237 SER A C 1
ATOM 1798 O O . SER A 1 237 ? -40.458 4.231 11.174 1.00 46.97 237 SER A O 1
ATOM 1800 N N . TRP A 1 238 ? -38.797 5.073 9.932 1.00 42.84 238 TRP A N 1
ATOM 1801 C CA . TRP A 1 238 ? -38.212 3.811 9.486 1.00 42.84 238 TRP A CA 1
ATOM 1802 C C . TRP A 1 238 ? -37.037 3.304 10.347 1.00 42.84 238 TRP A C 1
ATOM 1804 O O . TRP A 1 238 ? -36.450 2.284 9.996 1.00 42.84 238 TRP A O 1
ATOM 1814 N N . TRP A 1 239 ? -36.656 3.971 11.450 1.00 38.03 239 TRP A N 1
ATOM 1815 C CA . TRP A 1 239 ? -35.612 3.474 12.365 1.00 38.03 239 TRP A CA 1
ATOM 1816 C C . TRP A 1 239 ? -36.169 2.388 13.307 1.00 38.03 239 TRP A C 1
ATOM 1818 O O . TRP A 1 239 ? -36.972 2.700 14.185 1.00 38.03 239 TRP A O 1
ATOM 1828 N N . PRO A 1 240 ? -35.713 1.125 13.213 1.00 42.12 240 PRO A N 1
ATOM 1829 C CA . PRO A 1 240 ? -36.327 -0.004 13.921 1.00 42.12 240 PRO A CA 1
ATOM 1830 C C . PRO A 1 240 ? -35.943 -0.120 15.412 1.00 42.12 240 PRO A C 1
ATOM 1832 O O . PRO A 1 240 ? -36.202 -1.148 16.027 1.00 42.12 240 PRO A O 1
ATOM 1835 N N . GLY A 1 241 ? -35.304 0.895 16.004 1.00 51.22 241 GLY A N 1
ATOM 1836 C CA . GLY A 1 241 ? -34.694 0.820 17.340 1.00 51.22 241 GLY A CA 1
ATOM 1837 C C . GLY A 1 241 ? -34.944 2.041 18.224 1.00 51.22 241 GLY A C 1
ATOM 1838 O O . GLY A 1 241 ? -34.015 2.512 18.877 1.00 51.22 241 GLY A O 1
ATOM 1839 N N . GLY A 1 242 ? -36.160 2.595 18.203 1.00 55.81 242 GLY A N 1
ATOM 1840 C CA . GLY A 1 242 ? -36.537 3.689 19.104 1.00 55.81 242 GLY A CA 1
ATOM 1841 C C . GLY A 1 242 ? -36.447 3.278 20.587 1.00 55.81 242 GLY A C 1
ATOM 1842 O O . GLY A 1 242 ? -36.695 2.114 20.907 1.00 55.81 242 GLY A O 1
ATOM 1843 N N . PRO A 1 243 ? -36.078 4.197 21.499 1.00 49.94 243 PRO A N 1
ATOM 1844 C CA . PRO A 1 243 ? -36.033 3.903 22.930 1.00 49.94 243 PRO A CA 1
ATOM 1845 C C . PRO A 1 243 ? -37.435 3.550 23.466 1.00 49.94 243 PRO A C 1
ATOM 1847 O O . PRO A 1 243 ? -38.424 4.099 22.973 1.00 49.94 243 PRO A O 1
ATOM 1850 N N . PRO A 1 244 ? -37.546 2.657 24.469 1.00 49.09 244 PRO A N 1
ATOM 1851 C CA . PRO A 1 244 ? -38.831 2.303 25.063 1.00 49.09 244 PRO A CA 1
ATOM 1852 C C . PRO A 1 244 ? -39.489 3.527 25.713 1.00 49.09 244 PRO A C 1
ATOM 1854 O O . PRO A 1 244 ? -38.830 4.318 26.391 1.00 49.09 244 PRO A O 1
ATOM 1857 N N . SER A 1 245 ? -40.796 3.678 25.494 1.00 56.00 245 SER A N 1
ATOM 1858 C CA . SER A 1 245 ? -41.614 4.752 26.059 1.00 56.00 245 SER A CA 1
ATOM 1859 C C . SER A 1 245 ? -41.518 4.766 27.593 1.00 56.00 245 SER A C 1
ATOM 1861 O O . SER A 1 245 ? -41.603 3.697 28.204 1.00 56.00 245 SER A O 1
ATOM 1863 N N . PRO A 1 246 ? -41.376 5.937 28.242 1.00 55.25 246 PRO A N 1
ATOM 1864 C CA . PRO A 1 246 ? -41.409 6.010 29.697 1.00 55.25 246 PRO A CA 1
ATOM 1865 C C . PRO A 1 246 ? -42.796 5.598 30.229 1.00 55.25 246 PRO A C 1
ATOM 1867 O O . PRO A 1 246 ? -43.806 5.866 29.569 1.00 55.25 246 PRO A O 1
ATOM 1870 N N . PRO A 1 247 ? -42.872 4.951 31.408 1.00 58.00 247 PRO A N 1
ATOM 1871 C CA . PRO A 1 247 ? -44.148 4.594 32.017 1.00 58.00 247 PRO A CA 1
ATOM 1872 C C . PRO A 1 247 ? -44.945 5.854 32.403 1.00 58.00 247 PRO A C 1
ATOM 1874 O O . PRO A 1 247 ? -44.341 6.884 32.721 1.00 58.00 247 PRO A O 1
ATOM 1877 N N . PRO A 1 248 ? -46.291 5.793 32.393 1.00 60.78 248 PRO A N 1
ATOM 1878 C CA . PRO A 1 248 ? -47.126 6.935 32.746 1.00 60.78 248 PRO A CA 1
ATOM 1879 C C . PRO A 1 248 ? -46.913 7.353 34.212 1.00 60.78 248 PRO A C 1
ATOM 1881 O O . PRO A 1 248 ? -46.616 6.499 35.058 1.00 60.78 248 PRO A O 1
ATOM 1884 N N . PRO A 1 249 ? -47.065 8.652 34.533 1.00 58.06 249 PRO A N 1
ATOM 1885 C CA . PRO A 1 249 ? -46.945 9.133 35.902 1.00 58.06 249 PRO A CA 1
ATOM 1886 C C . PRO A 1 249 ? -48.026 8.488 36.774 1.00 58.06 249 PRO A C 1
ATOM 1888 O O . PRO A 1 249 ? -49.198 8.444 36.400 1.00 58.06 249 PRO A O 1
ATOM 1891 N N . ARG A 1 250 ? -47.615 7.973 37.936 1.00 61.88 250 ARG A N 1
ATOM 1892 C CA . ARG A 1 250 ? -48.539 7.487 38.963 1.00 61.88 250 ARG A CA 1
ATOM 1893 C C . ARG A 1 250 ? -49.208 8.707 39.597 1.00 61.88 250 ARG A C 1
ATOM 1895 O O . ARG A 1 250 ? -48.530 9.467 40.286 1.00 61.88 250 ARG A O 1
ATOM 1902 N N . GLY A 1 251 ? -50.484 8.906 39.277 1.00 62.22 251 GLY A N 1
ATOM 1903 C CA . GLY A 1 251 ? -51.411 9.697 40.087 1.00 62.22 251 GLY A CA 1
ATOM 1904 C C . GLY A 1 251 ? -51.941 8.872 41.248 1.00 62.22 251 GLY A C 1
ATOM 1905 O O . GLY A 1 251 ? -51.950 7.625 41.114 1.00 62.22 251 GLY A O 1
#

Foldseek 3Di:
DDDDDDDDDDDDDDDDDDDDDDDDDDDDDDDDDDDPPPPPPPPPPPDPPVPQLLLVLLVVLPQDPVLVVLLCVVPVCSSVADNVLQNLLVVVLVVLPAHSPLVSLLSNVCVVLSNDDCVQFQVVLLCCCCPVLVDDSVLSSLLCSVPVCSRRDGVVPQVVVLLVVLVVLVDDSNCVSVLCSQPVCSSPPLVVQVSVVCVLLVNHSNCVSVCSNPDPPVSPDPPDPPDRDHPPDDDPPPDPDDDDDDDDDDD

Sequence (251 aa):
MASTSGRCSAAVAVPRPLGHSAFSRSVLPLPGSSRSRQLCCGAFKTQPVESNPVRKAFLDIGVSSDDWNRASRLEPELLSYGTERVHGILELLLELGLTNRDIGTVLIAFPQAFRLSLDHHAGPVVEFLRTDMGLSREQVVALVTRFPSILGMNVKGQLRPQLAFLASLGVPPEAVPGLVLARPLVLGPGIESVTTFLRRCGVPRQQMARLLKSYPIDYRLHIRGLSAPGPSARSPSWWPGGPPSPPPPRG

Nearest PDB structures (foldseek):
  3m66-assembly1_A  TM=7.548E-01  e=3.684E-05  Homo sapiens
  3n7q-assembly1_A  TM=7.964E-01  e=4.323E-04  Homo sapiens
  5crj-assembly1_O  TM=8.292E-01  e=3.474E-03  Homo sapiens
  5crk-assembly1_O  TM=7.877E-01  e=2.741E-03  Homo sapiens
  5cky-assembly1_O  TM=7.737E-01  e=3.313E-03  Homo sapiens

Organism: Gonium pectorale (NCBI:txid33097)

pLDDT: mean 74.79, std 24.14, range [30.05, 98.0]

Radius of gyration: 31.35 Å; Cα contacts (8 Å, |Δi|>4): 212; chains: 1; bounding box: 77×68×107 Å

Secondary structure (DSSP, 8-state):
---------PPPPPPP--------------------------------GGG-HHHHHHHHTT--HHHHHHHHHH-GGGGGS-HHHHHHHHHHHHHHT--HHHHHHHHHH-GGGGGS-IIIIIHHHHHHHHTTS---HHHHHHHHHH-GGGGGS-IIIIIHHHHHHHHHTT--GGGHHHHHHH-GGGGSTHHHHHHHHHHHTT--HHHHHHHHHH----TT----S-PPPPTT----TT-TTPPPPPPPP--

Solvent-accessible surface area (backbone atoms only — not comparable to full-atom values): 15750 Å² total; per-residue (Å²): 134,84,90,84,89,82,90,87,82,83,88,82,86,80,87,84,84,86,87,83,84,88,85,88,78,91,80,85,90,86,82,89,81,90,76,90,76,78,73,77,72,76,76,76,76,76,69,60,79,86,74,36,68,48,59,47,57,46,45,76,64,56,27,52,69,65,43,49,57,51,25,44,70,77,38,64,65,58,79,71,46,57,52,69,36,31,50,53,41,51,50,53,41,46,73,58,64,44,48,39,68,43,49,31,48,26,37,54,76,39,54,71,56,40,65,43,50,47,84,78,18,36,48,54,30,54,48,42,45,40,66,78,51,61,42,51,61,69,54,47,42,54,39,40,51,77,45,44,70,56,36,70,40,42,52,82,84,40,52,51,55,40,53,52,50,43,42,75,44,53,31,54,78,86,51,44,49,64,40,41,69,74,40,60,65,66,70,41,80,35,39,61,58,52,52,53,51,44,46,52,69,67,52,53,46,82,52,42,46,56,47,69,65,68,49,90,66,62,49,82,60,78,82,79,79,78,76,57,70,55,102,81,61,72,79,58,94,83,59,95,73,71,81,82,80,79,79,80,82,88,125